Protein AF-A0A1V1P773-F1 (afdb_monomer_lite)

Foldseek 3Di:
DDDPDPVQPDPQDQLVLQLVLCLVQQQFSLVSLLRSQVRQQVVQQQVDPDQDPDPRGRGPDQDWDADPPPPDTDSDDDPVGPRVVSNVHRPDDDPPPQDDKDFQDWAWVVGAEDEQPAQKIKTKTAIPSLPPDKWKKKWKDAPPQGFDDDPDPGTDGDTDIGTWPDDDRITIDMGRGSNDAFKMKIWMWIDSDSVGRIDIDIYMHGYADPPFDAWDDWAWDPDDFAAEDEQWGKTFIDDTQGPVRFQKFKKKWKDWPDQPSPDPPIDIDTGHRHRIDTDRHDPPPRAQTKMKMKMWIAGRRGHIDIYPIGIYTYYYDPPPPPPPPDDD

Secondary structure (DSSP, 8-state):
-----------S-HHHHHHHHHHHTT--HHHHHHHHHHHHHHHHB---S---TTT-SSBS----B--SSSS--BSS--TTSTTTTGGG--S------PPPPEEEEEEEES-SEE-TT---EEEEEEEES--S--EEEEEEEPTT---EE-SSSSEE---EEEE-EEETTEEEEEE----SSEEEEEEEEEESSTTS--EEEEEEEEE--TTPPPPPP--EEESPTT-EE-SEEEEEEPPP--TT-PPEEEEEEEEES-SS--STT-EEEEEE-SSEEEEE--HHHHTT-EEEEEEEEEETTS-EEEPPPEEEEE--------------

pLDDT: mean 78.47, std 16.8, range [26.75, 98.38]

Sequence (328 aa):
MPYQSSSWLRDGDLFISALFDELAQEKNLYVSFRNAVIHTKFFTDSGLSKISSPFFDTAKQHPLLEDNGDKIAHNELYSNTDGQKARQVIFGFETDSSPKLNIERVGTAPEILLEENETQATIWATLSNSGDDPFVWAEIREPGTIIGTKDSDQPYIDLKRLVMQPSNGRFEAKYDQFNKPGKYTIHIYACRDMSSVILFKQAFVYKAISENQAPESFYIMYPEQNAEVQTTVFLNWKNSTDPDGHPIRYDIYLSKDSENFDHSDVIHIPGLKHSSYIAELPEIKWDQSKIYWKVRAIDDFGAYTETPVSFFKQTIKALESKHSSKEE

Organism: NCBI:txid890399

Radius of gyration: 21.41 Å; chains: 1; bounding box: 83×44×53 Å

Structure (mmCIF, N/CA/C/O backbone):
data_AF-A0A1V1P773-F1
#
_entry.id   AF-A0A1V1P773-F1
#
loop_
_atom_site.group_PDB
_atom_site.id
_atom_site.type_symbol
_atom_site.label_atom_id
_atom_site.label_alt_id
_atom_site.label_comp_id
_atom_site.label_asym_id
_atom_site.label_entity_id
_atom_site.label_seq_id
_atom_site.pdbx_PDB_ins_code
_atom_site.Cartn_x
_atom_site.Cartn_y
_atom_site.Cartn_z
_atom_site.occupancy
_atom_site.B_iso_or_equiv
_atom_site.auth_seq_id
_atom_site.auth_comp_id
_atom_site.auth_asym_id
_atom_site.auth_atom_id
_atom_site.pdbx_PDB_model_num
ATOM 1 N N . MET A 1 1 ? -27.893 1.393 -31.812 1.00 31.36 1 MET A N 1
ATOM 2 C CA . MET A 1 1 ? -27.652 -0.067 -31.810 1.00 31.36 1 MET A CA 1
ATOM 3 C C . MET A 1 1 ? -26.881 -0.380 -30.541 1.00 31.36 1 MET A C 1
ATOM 5 O O . MET A 1 1 ? -25.863 0.273 -30.343 1.00 31.36 1 MET A O 1
ATOM 9 N N . PRO A 1 2 ? -27.372 -1.243 -29.640 1.00 31.91 2 PRO A N 1
ATOM 10 C CA . PRO A 1 2 ? -26.666 -1.512 -28.397 1.00 31.91 2 PRO A CA 1
ATOM 11 C C . PRO A 1 2 ? -25.451 -2.391 -28.703 1.00 31.91 2 PRO A C 1
ATOM 13 O O . PRO A 1 2 ? -25.578 -3.441 -29.332 1.00 31.91 2 PRO A O 1
ATOM 16 N N . TYR A 1 3 ? -24.276 -1.906 -28.310 1.00 26.75 3 TYR A N 1
ATOM 17 C CA . TYR A 1 3 ? -23.005 -2.608 -28.427 1.00 26.75 3 TYR A CA 1
ATOM 18 C C . TYR A 1 3 ? -23.103 -3.891 -27.594 1.00 26.75 3 TYR A C 1
ATOM 20 O O . TYR A 1 3 ? -23.267 -3.840 -26.374 1.00 26.75 3 TYR A O 1
ATOM 28 N N . GLN A 1 4 ? -23.117 -5.036 -28.276 1.00 31.03 4 GLN A N 1
ATOM 29 C CA . GLN A 1 4 ? -23.090 -6.345 -27.640 1.00 31.03 4 GLN A CA 1
ATOM 30 C C . GLN A 1 4 ? -21.822 -6.458 -26.795 1.00 31.03 4 GLN A C 1
ATOM 32 O O . GLN A 1 4 ? -20.750 -6.017 -27.203 1.00 31.03 4 GLN A O 1
ATOM 37 N N . SER A 1 5 ? -21.977 -7.044 -25.610 1.00 36.69 5 SER A N 1
ATOM 38 C CA . SER A 1 5 ? -20.909 -7.371 -24.679 1.00 36.69 5 SER A CA 1
ATOM 39 C C . SER A 1 5 ? -19.845 -8.223 -25.371 1.00 36.69 5 SER A C 1
ATOM 41 O O . SER A 1 5 ? -19.952 -9.450 -25.416 1.00 36.69 5 SER A O 1
ATOM 43 N N . SER A 1 6 ? -18.798 -7.588 -25.893 1.00 29.05 6 SER A N 1
ATOM 44 C CA . SER A 1 6 ? -17.513 -8.255 -26.018 1.00 29.05 6 SER A CA 1
ATOM 45 C C . SER A 1 6 ? -17.135 -8.684 -24.608 1.00 29.05 6 SER A C 1
ATOM 47 O O . SER A 1 6 ? -17.027 -7.839 -23.717 1.00 29.05 6 SER A O 1
ATOM 49 N N . SER A 1 7 ? -17.007 -9.990 -24.376 1.00 36.06 7 SER A N 1
ATOM 50 C CA . SER A 1 7 ? -16.338 -10.506 -23.189 1.00 36.06 7 SER A CA 1
ATOM 51 C C . SER A 1 7 ? -14.935 -9.914 -23.205 1.00 36.06 7 SER A C 1
ATOM 53 O O . SER A 1 7 ? -14.085 -10.341 -23.985 1.00 36.06 7 SER A O 1
ATOM 55 N N . TRP A 1 8 ? -14.749 -8.843 -22.440 1.00 37.47 8 TRP A N 1
ATOM 56 C CA . TRP A 1 8 ? -13.481 -8.151 -22.314 1.00 37.47 8 TRP A CA 1
ATOM 57 C C . TRP A 1 8 ? -12.454 -9.201 -21.910 1.00 37.47 8 TRP A C 1
ATOM 59 O O . TRP A 1 8 ? -12.647 -9.884 -20.903 1.00 37.47 8 TRP A O 1
ATOM 69 N N . LEU A 1 9 ? -11.444 -9.393 -22.758 1.00 33.84 9 LEU A N 1
ATOM 70 C CA . LEU A 1 9 ? -10.355 -10.326 -22.522 1.00 33.84 9 LEU A CA 1
ATOM 71 C C . LEU A 1 9 ? -9.752 -9.953 -21.164 1.00 33.84 9 LEU A C 1
ATOM 73 O O . LEU A 1 9 ? -9.138 -8.898 -21.027 1.00 33.84 9 LEU A O 1
ATOM 77 N N . ARG A 1 10 ? -10.021 -10.760 -20.134 1.00 41.72 10 ARG A N 1
ATOM 78 C CA . ARG A 1 10 ? -9.258 -10.670 -18.894 1.00 41.72 10 ARG A CA 1
ATOM 79 C C . ARG A 1 10 ? -7.849 -11.058 -19.255 1.00 41.72 10 ARG A C 1
ATOM 81 O O . ARG A 1 10 ? -7.667 -12.118 -19.851 1.00 41.72 10 ARG A O 1
ATOM 88 N N . ASP A 1 11 ? -6.903 -10.199 -18.914 1.00 42.00 11 ASP A N 1
ATOM 89 C CA . ASP A 1 11 ? -5.508 -10.536 -19.087 1.00 42.00 11 ASP A CA 1
ATOM 90 C C . ASP A 1 11 ? -5.249 -11.801 -18.265 1.00 42.00 11 ASP A C 1
ATOM 92 O O . ASP A 1 11 ? -5.460 -11.840 -17.048 1.00 42.00 11 ASP A O 1
ATOM 96 N N . GLY A 1 12 ? -4.982 -12.888 -18.983 1.00 44.50 12 GLY A N 1
ATOM 97 C CA . GLY A 1 12 ? -4.980 -14.241 -18.449 1.00 44.50 12 GLY A CA 1
ATOM 98 C C . GLY A 1 12 ? -3.801 -14.498 -17.525 1.00 44.50 12 GLY A C 1
ATOM 99 O O . GLY A 1 12 ? -3.737 -15.567 -16.958 1.00 44.50 12 GLY A O 1
ATOM 100 N N . ASP A 1 13 ? -2.893 -13.546 -17.325 1.00 64.06 13 ASP A N 1
ATOM 101 C CA . ASP A 1 13 ? -1.756 -13.697 -16.428 1.00 64.06 13 ASP A CA 1
ATOM 102 C C . ASP A 1 13 ? -1.449 -12.358 -15.752 1.00 64.06 13 ASP A C 1
ATOM 104 O O . ASP A 1 13 ? -0.632 -11.579 -16.230 1.00 64.06 13 ASP A O 1
ATOM 108 N N . LEU A 1 14 ? -2.070 -12.099 -14.596 1.00 67.25 14 LEU A N 1
ATOM 109 C CA . LEU A 1 14 ? -1.818 -10.907 -13.767 1.00 67.25 14 LEU A CA 1
ATOM 110 C C . LEU A 1 14 ? -0.319 -10.627 -13.561 1.00 67.25 14 LEU A C 1
ATOM 112 O O . LEU A 1 14 ? 0.104 -9.473 -13.543 1.00 67.25 14 LEU A O 1
ATOM 116 N N . PHE A 1 15 ? 0.477 -11.684 -13.380 1.00 76.31 15 PHE A N 1
ATOM 117 C CA . PHE A 1 15 ? 1.925 -11.561 -13.270 1.00 76.31 15 PHE A CA 1
ATOM 118 C C . PHE A 1 15 ? 2.541 -10.954 -14.530 1.00 76.31 15 PHE A C 1
ATOM 120 O O . PHE A 1 15 ? 3.383 -10.072 -14.421 1.00 76.31 15 PHE A O 1
ATOM 127 N N . ILE A 1 16 ? 2.126 -11.421 -15.708 1.00 79.31 16 ILE A N 1
ATOM 128 C CA . ILE A 1 16 ? 2.639 -10.952 -16.992 1.00 79.31 16 ILE A CA 1
ATOM 129 C C . ILE A 1 16 ? 2.241 -9.493 -17.208 1.00 79.31 16 ILE A C 1
ATOM 131 O O . ILE A 1 16 ? 3.116 -8.697 -17.539 1.00 79.31 16 ILE A O 1
ATOM 135 N N . SER A 1 17 ? 0.992 -9.114 -16.924 1.00 68.62 17 SER A N 1
ATOM 136 C CA . SER A 1 17 ? 0.563 -7.709 -16.980 1.00 68.62 17 SER A CA 1
ATOM 137 C C . SER A 1 17 ? 1.426 -6.841 -16.063 1.00 68.62 17 SER A C 1
ATOM 139 O O . SER A 1 17 ? 2.094 -5.927 -16.532 1.00 68.62 17 SER A O 1
ATOM 141 N N . ALA A 1 18 ? 1.531 -7.205 -14.779 1.00 70.81 18 ALA A N 1
ATOM 142 C CA . ALA A 1 18 ? 2.320 -6.456 -13.802 1.00 70.81 18 ALA A CA 1
ATOM 143 C C . ALA A 1 18 ? 3.815 -6.396 -14.156 1.00 70.81 18 ALA A C 1
ATOM 145 O O . ALA A 1 18 ? 4.477 -5.391 -13.904 1.00 70.81 18 ALA A O 1
ATOM 146 N N . LEU A 1 19 ? 4.364 -7.467 -14.734 1.00 82.69 19 LEU A N 1
ATOM 147 C CA . LEU A 1 19 ? 5.751 -7.517 -15.180 1.00 82.69 19 LEU A CA 1
ATOM 148 C C . LEU A 1 19 ? 5.983 -6.545 -16.335 1.00 82.69 19 LEU A C 1
ATOM 150 O O . LEU A 1 19 ? 6.938 -5.771 -16.293 1.00 82.69 19 LEU A O 1
ATOM 154 N N . PHE A 1 20 ? 5.124 -6.575 -17.353 1.00 79.12 20 PHE A N 1
ATOM 155 C CA . PHE A 1 20 ? 5.249 -5.688 -18.503 1.00 79.12 20 PHE A CA 1
ATOM 156 C C . PHE A 1 20 ? 4.909 -4.232 -18.168 1.00 79.12 20 PHE A C 1
ATOM 158 O O . PHE A 1 20 ? 5.533 -3.347 -18.746 1.00 79.12 20 PHE A O 1
ATOM 165 N N . ASP A 1 21 ? 4.035 -3.969 -17.194 1.00 71.50 21 ASP A N 1
ATOM 166 C CA . ASP A 1 21 ? 3.786 -2.621 -16.662 1.00 71.50 21 ASP A CA 1
ATOM 167 C C . ASP A 1 21 ? 5.055 -2.007 -16.067 1.00 71.50 21 ASP A C 1
ATOM 169 O O . ASP A 1 21 ? 5.378 -0.839 -16.294 1.00 71.50 21 ASP A O 1
ATOM 173 N N . GLU A 1 22 ? 5.781 -2.790 -15.272 1.00 77.50 22 GLU A N 1
ATOM 174 C CA . GLU A 1 22 ? 7.014 -2.343 -14.638 1.00 77.50 22 GLU A CA 1
ATOM 175 C C . GLU A 1 22 ? 8.143 -2.188 -15.660 1.00 77.50 22 GLU A C 1
ATOM 177 O O . GLU A 1 22 ? 8.841 -1.172 -15.652 1.00 77.50 22 GLU A O 1
ATOM 182 N N . LEU A 1 23 ? 8.267 -3.139 -16.592 1.00 79.00 23 LEU A N 1
ATOM 183 C CA . LEU A 1 23 ? 9.227 -3.057 -17.694 1.00 79.00 23 LEU A CA 1
ATOM 184 C C . LEU A 1 23 ? 8.954 -1.843 -18.593 1.00 79.00 23 LEU A C 1
ATOM 186 O O . LEU A 1 23 ? 9.893 -1.163 -19.004 1.00 79.00 23 LEU A O 1
ATOM 190 N N . ALA A 1 24 ? 7.683 -1.519 -18.860 1.00 67.56 24 ALA A N 1
ATOM 191 C CA . ALA A 1 24 ? 7.304 -0.351 -19.651 1.00 67.56 24 ALA A CA 1
ATOM 192 C C . ALA A 1 24 ? 7.775 0.960 -19.004 1.00 67.56 24 ALA A C 1
ATOM 194 O O . ALA A 1 24 ? 8.098 1.906 -19.719 1.00 67.56 24 ALA A O 1
ATOM 195 N N . GLN A 1 25 ? 7.901 1.009 -17.674 1.00 68.19 25 GLN A N 1
ATOM 196 C CA . GLN A 1 25 ? 8.435 2.152 -16.922 1.00 68.19 25 GLN A CA 1
ATOM 197 C C . GLN A 1 25 ? 9.978 2.228 -16.922 1.00 68.19 25 GLN A C 1
ATOM 199 O O . GLN A 1 25 ? 10.547 2.920 -16.082 1.00 68.19 25 GLN A O 1
ATOM 204 N N . GLU A 1 26 ? 10.663 1.516 -17.827 1.00 70.00 26 GLU A N 1
ATOM 205 C CA . GLU A 1 26 ? 12.137 1.503 -17.975 1.00 70.00 26 GLU A CA 1
ATOM 206 C C . GLU A 1 26 ? 12.885 0.951 -16.762 1.00 70.00 26 GLU A C 1
ATOM 208 O O . GLU A 1 26 ? 14.106 1.078 -16.633 1.00 70.00 26 GLU A O 1
ATOM 213 N N . LYS A 1 27 ? 12.160 0.281 -15.869 1.00 76.31 27 LYS A N 1
ATOM 214 C CA . LYS A 1 27 ? 12.769 -0.491 -14.799 1.00 76.31 27 LYS A CA 1
ATOM 215 C C . LYS A 1 27 ? 13.426 -1.717 -15.424 1.00 76.31 27 LYS A C 1
ATOM 217 O O . LYS A 1 27 ? 12.890 -2.355 -16.329 1.00 76.31 27 LYS A O 1
ATOM 222 N N . ASN A 1 28 ? 14.597 -2.085 -14.915 1.00 83.25 28 ASN A N 1
ATOM 223 C CA . ASN A 1 28 ? 15.212 -3.350 -15.308 1.00 83.25 28 ASN A CA 1
ATOM 224 C C . ASN A 1 28 ? 14.342 -4.544 -14.865 1.00 83.25 28 ASN A C 1
ATOM 226 O O . ASN A 1 28 ? 13.474 -4.429 -13.990 1.00 83.25 28 ASN A O 1
ATOM 230 N N . LEU A 1 29 ? 14.587 -5.708 -15.463 1.00 88.88 29 LEU A N 1
ATOM 231 C CA . LEU A 1 29 ? 13.851 -6.941 -15.197 1.00 88.88 29 LEU A CA 1
ATOM 232 C C . LEU A 1 29 ? 13.913 -7.342 -13.720 1.00 88.88 29 LEU A C 1
ATOM 234 O O . LEU A 1 29 ? 12.943 -7.888 -13.211 1.00 88.88 29 LEU A O 1
ATOM 238 N N . TYR A 1 30 ? 15.003 -7.034 -13.010 1.00 85.62 30 TYR A N 1
ATOM 239 C CA . TYR A 1 30 ? 15.119 -7.323 -11.578 1.00 85.62 30 TYR A CA 1
ATOM 240 C C . TYR A 1 30 ? 14.067 -6.578 -10.745 1.00 85.62 30 TYR A C 1
ATOM 242 O O . TYR A 1 30 ? 13.351 -7.198 -9.958 1.00 85.62 30 TYR A O 1
ATOM 250 N N . VAL A 1 31 ? 13.958 -5.256 -10.912 1.00 78.25 31 VAL A N 1
ATOM 251 C CA . VAL A 1 31 ? 12.966 -4.444 -10.185 1.00 78.25 31 VAL A CA 1
ATOM 252 C C . VAL A 1 31 ? 11.557 -4.834 -10.630 1.00 78.25 31 VAL A C 1
ATOM 254 O O . VAL A 1 31 ? 10.684 -5.067 -9.794 1.00 78.25 31 VAL A O 1
ATOM 257 N N . SER A 1 32 ? 11.367 -4.992 -11.939 1.00 84.81 32 SER A N 1
ATOM 258 C CA . SER A 1 32 ? 10.070 -5.304 -12.536 1.00 84.81 32 SER A CA 1
ATOM 259 C C . SER A 1 32 ? 9.517 -6.647 -12.079 1.00 84.81 32 SER A C 1
ATOM 261 O O . SER A 1 32 ? 8.370 -6.738 -11.651 1.00 84.81 32 SER A O 1
ATOM 263 N N . PHE A 1 33 ? 10.353 -7.686 -12.084 1.00 88.88 33 PHE A N 1
ATOM 264 C CA . PHE A 1 33 ? 9.983 -9.012 -11.611 1.00 88.88 33 PHE A CA 1
ATOM 265 C C . PHE A 1 33 ? 9.597 -8.999 -10.133 1.00 88.88 33 PHE A C 1
ATOM 267 O O . PHE A 1 33 ? 8.563 -9.554 -9.768 1.00 88.88 33 PHE A O 1
ATOM 274 N N . ARG A 1 34 ? 10.383 -8.332 -9.276 1.00 84.19 34 ARG A N 1
ATOM 275 C CA . ARG A 1 34 ? 10.079 -8.249 -7.839 1.00 84.19 34 ARG A CA 1
ATOM 276 C C . ARG A 1 34 ? 8.736 -7.572 -7.586 1.00 84.19 34 ARG A C 1
ATOM 278 O O . ARG A 1 34 ? 7.928 -8.103 -6.828 1.00 84.19 34 ARG A O 1
ATOM 285 N N . ASN A 1 35 ? 8.478 -6.447 -8.245 1.00 74.81 35 ASN A N 1
ATOM 286 C CA . ASN A 1 35 ? 7.217 -5.723 -8.095 1.00 74.81 35 ASN A CA 1
ATOM 287 C C . ASN A 1 35 ? 6.034 -6.540 -8.639 1.00 74.81 35 ASN A C 1
ATOM 289 O O . ASN A 1 35 ? 5.011 -6.665 -7.967 1.00 74.81 35 ASN A O 1
ATOM 293 N N . ALA A 1 36 ? 6.203 -7.209 -9.782 1.00 79.38 36 ALA A N 1
ATOM 294 C CA . ALA A 1 36 ? 5.193 -8.101 -10.343 1.00 79.38 36 ALA A CA 1
ATOM 295 C C . ALA A 1 36 ? 4.895 -9.317 -9.449 1.00 79.38 36 ALA A C 1
ATOM 297 O O . ALA A 1 36 ? 3.730 -9.685 -9.278 1.00 79.38 36 ALA A O 1
ATOM 298 N N . VAL A 1 37 ? 5.913 -9.920 -8.821 1.00 79.75 37 VAL A N 1
ATOM 299 C CA . VAL A 1 37 ? 5.739 -10.988 -7.820 1.00 79.75 37 VAL A CA 1
ATOM 300 C C . VAL A 1 37 ? 4.948 -10.476 -6.624 1.00 79.75 37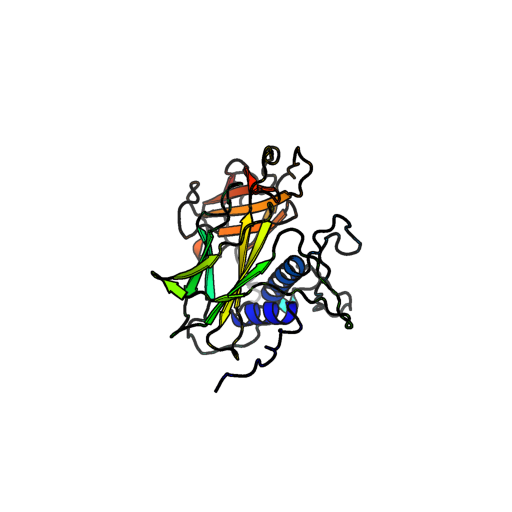 VAL A C 1
ATOM 302 O O . VAL A 1 37 ? 4.005 -11.140 -6.198 1.00 79.75 37 VAL A O 1
ATOM 305 N N . ILE A 1 38 ? 5.290 -9.298 -6.098 1.00 71.38 38 ILE A N 1
ATOM 306 C CA . ILE A 1 38 ? 4.575 -8.679 -4.974 1.00 71.38 38 ILE A CA 1
ATOM 307 C C . ILE A 1 38 ? 3.096 -8.498 -5.331 1.00 71.38 38 ILE A C 1
ATOM 309 O O . ILE A 1 38 ? 2.219 -8.951 -4.591 1.00 71.38 38 ILE A O 1
ATOM 313 N N . HIS A 1 39 ? 2.807 -7.914 -6.494 1.00 66.81 39 HIS A N 1
ATOM 314 C CA . HIS A 1 39 ? 1.436 -7.719 -6.956 1.00 66.81 39 HIS A CA 1
ATOM 315 C C . HIS A 1 39 ? 0.683 -9.046 -7.129 1.00 66.81 39 HIS A C 1
ATOM 317 O O . HIS A 1 39 ? -0.456 -9.187 -6.675 1.00 66.81 39 HIS A O 1
ATOM 323 N N . THR A 1 40 ? 1.341 -10.048 -7.714 1.00 72.38 40 THR A N 1
ATOM 324 C CA . THR A 1 40 ? 0.772 -11.385 -7.925 1.00 72.38 40 THR A CA 1
ATOM 325 C C . THR A 1 40 ? 0.430 -12.064 -6.605 1.00 72.38 40 THR A C 1
ATOM 327 O O . THR A 1 40 ? -0.669 -12.604 -6.439 1.00 72.38 40 THR A O 1
ATOM 330 N N . LYS A 1 41 ? 1.335 -11.985 -5.624 1.00 71.44 41 LYS A N 1
ATOM 331 C CA . LYS A 1 41 ? 1.114 -12.533 -4.286 1.00 71.44 41 LYS A CA 1
ATOM 332 C C . LYS A 1 41 ? -0.062 -11.859 -3.586 1.00 71.44 41 LYS A C 1
ATOM 334 O O . LYS A 1 41 ? -0.889 -12.543 -2.993 1.00 71.44 41 LYS A O 1
ATOM 339 N N . PHE A 1 42 ? -0.179 -10.534 -3.677 1.00 63.44 42 PHE A N 1
ATOM 340 C CA . PHE A 1 42 ? -1.288 -9.802 -3.057 1.00 63.44 42 PHE A CA 1
ATOM 341 C C . PHE A 1 42 ? -2.651 -10.101 -3.685 1.00 63.44 42 PHE A C 1
ATOM 343 O O . PHE A 1 42 ? -3.667 -10.166 -2.981 1.00 63.44 42 PHE A O 1
ATOM 350 N N . PHE A 1 43 ? -2.696 -10.277 -5.003 1.00 64.38 43 PHE A N 1
ATOM 351 C CA . PHE A 1 43 ? -3.942 -10.572 -5.699 1.00 64.38 43 PHE A CA 1
ATOM 352 C C . PHE A 1 43 ? -4.405 -12.008 -5.464 1.00 64.38 43 PHE A C 1
ATOM 354 O O . PHE A 1 43 ? -5.585 -12.246 -5.212 1.00 64.38 43 PHE A O 1
ATOM 361 N N . THR A 1 44 ? -3.469 -12.957 -5.504 1.00 63.81 44 THR A N 1
ATOM 362 C CA . THR A 1 44 ? -3.757 -14.386 -5.325 1.00 63.81 44 THR A CA 1
ATOM 363 C C . THR A 1 44 ? -3.752 -14.834 -3.870 1.00 63.81 44 THR A C 1
ATOM 365 O O . THR A 1 44 ? -3.946 -16.016 -3.589 1.00 63.81 44 THR A O 1
ATOM 368 N N . ASP A 1 45 ? -3.557 -13.899 -2.943 1.00 66.19 45 ASP A N 1
ATOM 369 C CA . ASP A 1 45 ? -3.744 -14.087 -1.513 1.00 66.19 45 ASP A CA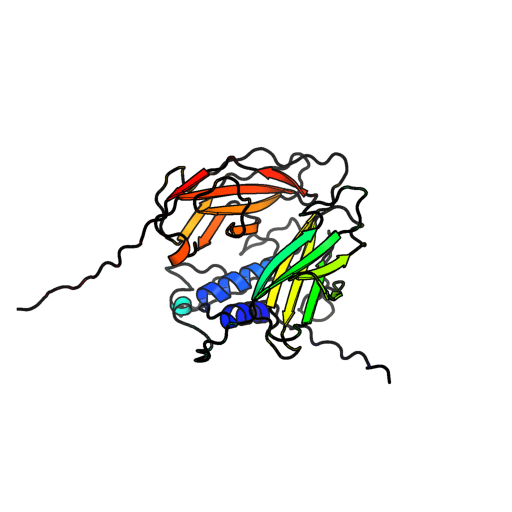 1
ATOM 370 C C . ASP A 1 45 ? -5.134 -14.665 -1.225 1.00 66.19 45 ASP A C 1
ATOM 372 O O . ASP A 1 45 ? -6.159 -14.007 -1.406 1.00 66.19 45 ASP A O 1
ATOM 376 N N . SER A 1 46 ? -5.157 -15.913 -0.767 1.00 59.88 46 SER A N 1
ATOM 377 C CA . SER A 1 46 ? -6.383 -16.630 -0.425 1.00 59.88 46 SER A CA 1
ATOM 378 C C . SER A 1 46 ? -7.053 -16.125 0.854 1.00 59.88 46 SER A C 1
ATOM 380 O O . SER A 1 46 ? -8.193 -16.505 1.111 1.00 59.88 46 SER A O 1
ATOM 382 N N . GLY A 1 47 ? -6.362 -15.320 1.672 1.00 53.75 47 GLY A N 1
ATOM 383 C CA . GLY A 1 47 ? -6.858 -14.854 2.971 1.00 53.75 47 GLY A CA 1
ATOM 384 C C . GLY A 1 47 ? -7.047 -15.959 4.021 1.00 53.75 47 GLY A C 1
ATOM 385 O O . GLY A 1 47 ? -7.550 -15.686 5.104 1.00 53.75 47 GLY A O 1
ATOM 386 N N . LEU A 1 48 ? -6.660 -17.205 3.726 1.00 53.28 48 LEU A N 1
ATOM 387 C CA . LEU A 1 48 ? -6.802 -18.348 4.630 1.00 53.28 48 LEU A CA 1
ATOM 388 C C . LEU A 1 48 ? -5.585 -18.462 5.554 1.00 53.28 48 LEU A C 1
ATOM 390 O O . LEU A 1 48 ? -4.457 -18.333 5.099 1.00 53.28 48 LEU A O 1
ATOM 394 N N . SER A 1 49 ? -5.778 -18.822 6.826 1.00 51.03 49 SER A N 1
ATOM 395 C CA . SER A 1 49 ? -4.698 -18.981 7.824 1.00 51.03 49 SER A CA 1
ATOM 396 C C . SER A 1 49 ? -3.719 -20.132 7.535 1.00 51.03 49 SER A C 1
ATOM 398 O O . SER A 1 49 ? -2.766 -20.347 8.283 1.00 51.03 49 SER A O 1
ATOM 400 N N . LYS A 1 50 ? -3.962 -20.925 6.483 1.00 55.75 50 LYS A N 1
ATOM 401 C CA . LYS A 1 50 ? -3.146 -22.091 6.150 1.00 55.75 50 LYS A CA 1
ATOM 402 C C . LYS A 1 50 ? -1.982 -21.671 5.263 1.00 55.75 50 LYS A C 1
ATOM 404 O O . LYS A 1 50 ? -2.123 -21.526 4.054 1.00 55.75 50 LYS A O 1
ATOM 409 N N . ILE A 1 51 ? -0.834 -21.521 5.900 1.00 57.62 51 ILE A N 1
ATOM 410 C CA . ILE A 1 51 ? 0.449 -21.281 5.257 1.00 57.62 51 ILE A CA 1
ATOM 411 C C . ILE A 1 51 ? 1.042 -22.632 4.828 1.00 57.62 51 ILE A C 1
ATOM 413 O O . ILE A 1 51 ? 1.130 -23.553 5.644 1.00 57.62 51 ILE A O 1
ATOM 417 N N . SER A 1 52 ? 1.448 -22.772 3.565 1.00 55.41 52 SER A N 1
ATOM 418 C CA . SER A 1 52 ? 2.084 -23.995 3.053 1.00 55.41 52 SER A CA 1
ATOM 419 C C . SER A 1 52 ? 3.493 -23.751 2.515 1.00 55.41 52 SER A C 1
ATOM 421 O O . SER A 1 52 ? 3.806 -22.693 1.974 1.00 55.41 52 SER A O 1
ATOM 423 N N . SER A 1 53 ? 4.343 -24.772 2.649 1.00 54.59 53 SER A N 1
ATOM 424 C CA . SER A 1 53 ? 5.637 -24.858 1.962 1.00 54.59 53 SER A CA 1
ATOM 425 C C . SER A 1 53 ? 5.449 -24.738 0.437 1.00 54.59 53 SER A C 1
ATOM 427 O O . SER A 1 53 ? 4.425 -25.213 -0.064 1.00 54.59 53 SER A O 1
ATOM 429 N N . PRO A 1 54 ? 6.404 -24.146 -0.311 1.00 64.56 54 PRO A N 1
ATOM 430 C CA . PRO A 1 54 ? 7.715 -23.652 0.139 1.00 64.56 54 PRO A CA 1
ATOM 431 C C . PRO A 1 54 ? 7.781 -22.154 0.480 1.00 64.56 54 PRO A C 1
ATOM 433 O O . PRO A 1 54 ? 8.773 -21.724 1.056 1.00 64.56 54 PRO A O 1
ATOM 436 N N . PHE A 1 55 ? 6.750 -21.368 0.168 1.00 67.81 55 PHE A N 1
ATOM 437 C CA . PHE A 1 55 ? 6.813 -19.899 0.241 1.00 67.81 55 PHE A CA 1
ATOM 438 C C . PHE A 1 55 ? 6.306 -19.300 1.553 1.00 67.81 55 PHE A C 1
ATOM 440 O O . PHE A 1 55 ? 6.488 -18.112 1.798 1.00 67.81 55 PHE A O 1
ATOM 447 N N . PHE A 1 56 ? 5.678 -20.121 2.394 1.00 66.44 56 PHE A N 1
ATOM 448 C CA . PHE A 1 56 ? 5.194 -19.748 3.720 1.00 66.44 56 PHE A CA 1
ATOM 449 C C . PHE A 1 56 ? 4.335 -18.469 3.759 1.00 66.44 56 PHE A C 1
ATOM 451 O O . PHE A 1 56 ? 4.316 -17.737 4.749 1.00 66.44 56 PHE A O 1
ATOM 458 N N . ASP A 1 57 ? 3.545 -18.256 2.712 1.00 68.94 57 ASP A N 1
ATOM 459 C CA . ASP A 1 57 ? 2.512 -17.232 2.653 1.00 68.94 57 ASP A CA 1
ATOM 460 C C . ASP A 1 57 ? 1.168 -17.852 2.213 1.00 68.94 57 ASP A C 1
ATOM 462 O O . ASP A 1 57 ? 1.028 -19.072 2.088 1.00 68.94 57 ASP A O 1
ATOM 466 N N . THR A 1 58 ? 0.146 -17.010 2.070 1.00 65.19 58 THR A N 1
ATOM 467 C CA . THR A 1 58 ? -1.228 -17.405 1.716 1.00 65.19 58 THR A CA 1
ATOM 468 C C . THR A 1 58 ? -1.562 -17.112 0.251 1.00 65.19 58 THR A C 1
ATOM 470 O O . THR A 1 58 ? -2.719 -17.276 -0.154 1.00 65.19 58 THR A O 1
ATOM 473 N N . ALA A 1 59 ? -0.581 -16.650 -0.536 1.00 68.50 59 ALA A N 1
ATOM 474 C CA . ALA A 1 59 ? -0.734 -16.433 -1.967 1.00 68.50 59 ALA A CA 1
ATOM 475 C C . ALA A 1 59 ? -0.847 -17.774 -2.693 1.00 68.50 59 ALA A C 1
ATOM 477 O O . ALA A 1 59 ? -0.211 -18.755 -2.320 1.00 68.50 59 ALA A O 1
ATOM 478 N N . LYS A 1 60 ? -1.676 -17.832 -3.736 1.00 71.50 60 LYS A N 1
ATOM 479 C CA . LYS A 1 60 ? -1.807 -19.035 -4.571 1.00 71.50 60 LYS A CA 1
ATOM 480 C C . LYS A 1 60 ? -0.813 -19.068 -5.732 1.00 71.50 60 LYS A C 1
ATOM 482 O O . LYS A 1 60 ? -0.665 -20.120 -6.345 1.00 71.50 60 LYS A O 1
ATOM 487 N N . GLN A 1 61 ? -0.174 -17.944 -6.057 1.00 71.62 61 GLN A N 1
ATOM 488 C CA . GLN A 1 61 ? 0.792 -17.854 -7.148 1.00 71.62 61 GLN A CA 1
ATOM 489 C C . GLN A 1 61 ? 2.106 -17.212 -6.701 1.00 71.62 61 GLN A C 1
ATOM 491 O O . GLN A 1 61 ? 2.126 -16.153 -6.069 1.00 71.62 61 GLN A O 1
ATOM 496 N N . HIS A 1 62 ? 3.201 -17.846 -7.120 1.00 76.94 62 HIS A N 1
ATOM 497 C CA . HIS A 1 62 ? 4.579 -17.451 -6.845 1.00 76.94 62 HIS A CA 1
ATOM 498 C C . HIS A 1 62 ? 5.365 -17.508 -8.150 1.00 76.94 62 HIS A C 1
ATOM 500 O O . HIS A 1 62 ? 5.904 -18.561 -8.487 1.00 76.94 62 HIS A O 1
ATOM 506 N N . PRO A 1 63 ? 5.397 -16.413 -8.923 1.00 87.25 63 PRO A N 1
ATOM 507 C CA . PRO A 1 63 ? 6.246 -16.355 -10.101 1.00 87.25 63 PRO A CA 1
ATOM 508 C C . PRO A 1 63 ? 7.706 -16.586 -9.701 1.00 87.25 63 PRO A C 1
ATOM 510 O O . PRO A 1 63 ? 8.150 -16.113 -8.652 1.00 87.25 63 PRO A O 1
ATOM 513 N N . LEU A 1 64 ? 8.433 -17.332 -10.529 1.00 89.31 64 LEU A N 1
ATOM 514 C CA . LEU A 1 64 ? 9.833 -17.689 -10.313 1.00 89.31 64 LEU A CA 1
ATOM 515 C C . LEU A 1 64 ? 10.672 -17.162 -11.474 1.00 89.31 64 LEU A C 1
ATOM 517 O O . LEU A 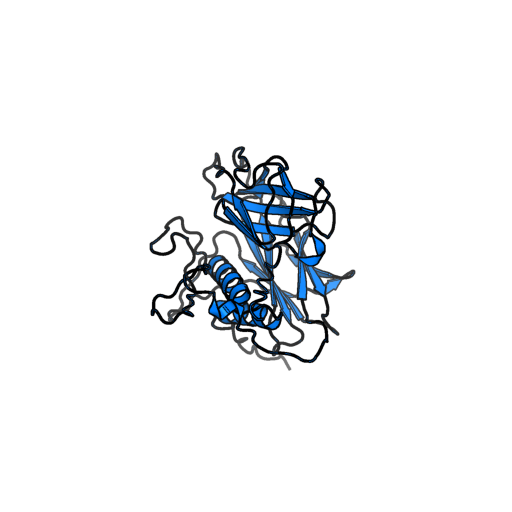1 64 ? 10.234 -17.209 -12.623 1.00 89.31 64 LEU A O 1
ATOM 521 N N . LEU A 1 65 ? 11.871 -16.679 -11.168 1.00 90.19 65 LEU A N 1
ATOM 522 C CA . LEU A 1 65 ? 12.869 -16.296 -12.157 1.00 90.19 65 LEU A CA 1
ATOM 523 C C . LEU A 1 65 ? 14.075 -17.204 -12.001 1.00 90.19 65 LEU A C 1
ATOM 525 O O . LEU A 1 65 ? 14.494 -17.466 -10.882 1.00 90.19 65 LEU A O 1
ATOM 529 N N . GLU A 1 66 ? 14.622 -17.636 -13.128 1.00 90.69 66 GLU A N 1
ATOM 530 C CA . GLU A 1 66 ? 15.913 -18.303 -13.219 1.00 90.69 66 GLU A CA 1
ATOM 531 C C . GLU A 1 66 ? 16.736 -17.495 -14.222 1.00 90.69 66 GLU A C 1
ATOM 533 O O . GLU A 1 66 ? 16.340 -17.368 -15.384 1.00 90.69 66 GLU A O 1
ATOM 538 N N . ASP A 1 67 ? 17.797 -16.835 -13.759 1.00 87.88 67 ASP A N 1
ATOM 539 C CA . ASP A 1 67 ? 18.644 -16.004 -14.621 1.00 87.88 67 ASP A CA 1
ATOM 540 C C . ASP A 1 67 ? 20.117 -16.417 -14.598 1.00 87.88 67 ASP A C 1
ATOM 542 O O . ASP A 1 67 ? 20.898 -15.981 -15.453 1.00 87.88 67 ASP A O 1
ATOM 546 N N . ASN A 1 68 ? 20.526 -17.286 -13.674 1.00 84.81 68 ASN A N 1
ATOM 547 C CA . ASN A 1 68 ? 21.924 -17.652 -13.499 1.00 84.81 68 ASN A CA 1
ATOM 548 C C . ASN A 1 68 ? 22.331 -18.924 -14.287 1.00 84.81 68 ASN A C 1
ATOM 550 O O . ASN A 1 68 ? 23.500 -19.009 -14.678 1.00 84.81 68 ASN A O 1
ATOM 554 N N . GLY A 1 69 ? 21.391 -19.796 -14.671 1.00 84.88 69 GLY A N 1
ATOM 555 C CA . GLY A 1 69 ? 21.600 -21.028 -15.441 1.00 84.88 69 GLY A CA 1
ATOM 556 C C . GLY A 1 69 ? 21.816 -22.297 -14.597 1.00 84.88 69 GLY A C 1
ATOM 557 O O . GLY A 1 69 ? 22.235 -23.319 -15.151 1.00 84.88 69 GLY A O 1
ATOM 558 N N . ASP A 1 70 ? 21.581 -22.251 -13.282 1.00 87.75 70 ASP A N 1
ATOM 559 C CA . ASP A 1 70 ? 21.693 -23.382 -12.355 1.00 87.75 70 ASP A CA 1
ATOM 560 C C . ASP A 1 70 ? 20.440 -24.285 -12.294 1.00 87.75 70 ASP A C 1
ATOM 562 O O . ASP A 1 70 ? 20.502 -25.379 -11.722 1.00 87.75 70 ASP A O 1
ATOM 566 N N . LYS A 1 71 ? 19.350 -23.888 -12.970 1.00 87.38 71 LYS A N 1
ATOM 567 C CA . LYS A 1 71 ? 18.036 -24.562 -13.020 1.00 87.38 71 LYS A CA 1
ATOM 568 C C . LYS A 1 71 ? 17.248 -24.525 -11.703 1.00 87.38 71 LYS A C 1
ATOM 570 O O . LYS A 1 71 ? 16.313 -25.315 -11.539 1.00 87.38 71 LYS A O 1
ATOM 575 N N . ILE A 1 72 ? 17.594 -23.635 -10.781 1.00 83.75 72 ILE A N 1
ATOM 576 C CA . ILE A 1 72 ? 16.910 -23.415 -9.507 1.00 83.75 72 ILE A CA 1
ATOM 577 C C . ILE A 1 72 ? 16.323 -22.005 -9.530 1.00 83.75 72 ILE A C 1
ATOM 579 O O . ILE A 1 72 ? 17.010 -21.038 -9.250 1.00 83.75 72 ILE A O 1
ATOM 583 N N . ALA A 1 73 ? 15.029 -21.899 -9.829 1.00 84.88 73 ALA A N 1
ATOM 584 C CA . ALA A 1 73 ? 14.346 -20.613 -9.923 1.00 84.88 73 ALA A CA 1
ATOM 585 C C . ALA A 1 73 ? 13.879 -20.096 -8.547 1.00 84.88 73 ALA A C 1
ATOM 587 O O . ALA A 1 73 ? 13.353 -20.869 -7.739 1.00 84.88 73 ALA A O 1
ATOM 588 N N . HIS A 1 74 ? 13.978 -18.786 -8.310 1.00 83.38 74 HIS A N 1
ATOM 589 C CA . HIS A 1 74 ? 13.578 -18.145 -7.051 1.00 83.38 74 HIS A CA 1
ATOM 590 C C . HIS A 1 74 ? 12.440 -17.126 -7.239 1.00 83.38 74 HIS A C 1
ATOM 592 O O . HIS A 1 74 ? 12.360 -16.425 -8.248 1.00 83.38 74 HIS A O 1
ATOM 598 N N . ASN A 1 75 ? 11.546 -17.016 -6.244 1.00 82.69 75 ASN A N 1
ATOM 599 C CA . ASN A 1 75 ? 10.507 -15.972 -6.207 1.00 82.69 75 ASN A CA 1
ATOM 600 C C . ASN A 1 75 ? 11.017 -14.666 -5.573 1.00 82.69 75 ASN A C 1
ATOM 602 O O . ASN A 1 75 ? 10.401 -13.614 -5.723 1.00 82.69 75 ASN A O 1
ATOM 606 N N . GLU A 1 76 ? 12.098 -14.752 -4.802 1.00 81.69 76 GLU A N 1
ATOM 607 C CA . GLU A 1 76 ? 12.806 -13.629 -4.201 1.00 81.69 76 GLU A CA 1
ATOM 608 C C . GLU A 1 76 ? 14.211 -13.589 -4.780 1.00 81.69 76 GLU A C 1
ATOM 610 O O . GLU A 1 76 ? 14.942 -14.575 -4.737 1.00 81.69 76 GLU A O 1
ATOM 615 N N . LEU A 1 77 ? 14.565 -12.444 -5.355 1.00 79.31 77 LEU A N 1
ATOM 616 C CA . LEU A 1 77 ? 15.846 -12.265 -6.018 1.00 79.31 77 LEU A CA 1
ATOM 617 C C . LEU A 1 77 ? 16.886 -11.765 -5.014 1.00 79.31 77 LEU A C 1
ATOM 619 O O . LEU A 1 77 ? 16.633 -10.800 -4.287 1.00 79.31 77 LEU A O 1
ATOM 623 N N . TYR A 1 78 ? 18.070 -12.374 -5.019 1.00 71.56 78 TYR A N 1
ATOM 624 C CA . TYR A 1 78 ? 19.193 -11.995 -4.160 1.00 71.56 78 TYR A CA 1
ATOM 625 C C . TYR A 1 78 ? 20.458 -11.765 -4.988 1.00 71.56 78 TYR A C 1
ATOM 627 O O . TYR A 1 78 ? 20.594 -12.209 -6.125 1.00 71.56 78 TYR A O 1
ATOM 635 N N . SER A 1 79 ? 21.435 -11.068 -4.409 1.00 60.69 79 SER A N 1
ATOM 636 C CA . SER A 1 79 ? 22.668 -10.707 -5.114 1.00 60.69 79 SER A CA 1
ATOM 637 C C . SER A 1 79 ? 23.576 -11.893 -5.472 1.00 60.69 79 SER A C 1
ATOM 639 O O . SER A 1 79 ? 24.466 -11.715 -6.296 1.00 60.69 79 SER A O 1
ATOM 641 N N . ASN A 1 80 ? 23.383 -13.082 -4.899 1.00 67.25 80 ASN A N 1
ATOM 642 C CA . ASN A 1 80 ? 24.237 -14.254 -5.150 1.00 67.25 80 ASN A CA 1
ATOM 643 C C . ASN A 1 80 ? 23.464 -15.462 -5.715 1.00 67.25 80 ASN A C 1
ATOM 645 O O . ASN A 1 80 ? 23.997 -16.568 -5.737 1.00 67.25 80 ASN A O 1
ATOM 649 N N . THR A 1 81 ? 22.215 -15.260 -6.134 1.00 77.25 81 THR A N 1
ATOM 650 C CA . THR A 1 81 ? 21.319 -16.285 -6.700 1.00 77.25 81 THR A CA 1
ATOM 651 C C . THR A 1 81 ? 20.741 -15.744 -8.011 1.00 77.25 81 THR A C 1
ATOM 653 O O . THR A 1 81 ? 21.472 -15.098 -8.767 1.00 77.25 81 THR A O 1
ATOM 656 N N . ASP A 1 82 ? 19.446 -15.944 -8.265 1.00 80.62 82 ASP A N 1
ATOM 657 C CA . ASP A 1 82 ? 18.735 -15.256 -9.335 1.00 80.62 82 ASP A CA 1
ATOM 658 C C . ASP A 1 82 ? 18.586 -13.756 -9.084 1.00 80.62 82 ASP A C 1
ATOM 660 O O . ASP A 1 82 ? 18.253 -13.309 -7.981 1.00 80.62 82 ASP A O 1
ATOM 664 N N . GLY A 1 83 ? 18.795 -12.983 -10.147 1.00 82.31 83 GLY A N 1
ATOM 665 C CA . GLY A 1 83 ? 18.517 -11.554 -10.227 1.00 82.31 83 GLY A CA 1
ATOM 666 C C . GLY A 1 83 ? 19.693 -10.706 -10.709 1.00 82.31 83 GLY A C 1
ATOM 667 O O . GLY A 1 83 ? 19.496 -9.556 -11.107 1.00 82.31 83 GLY A O 1
ATOM 668 N N . GLN A 1 84 ? 20.918 -11.235 -10.690 1.00 81.44 84 GLN A N 1
ATOM 669 C CA . GLN A 1 84 ? 22.100 -10.476 -11.106 1.00 81.44 84 GLN A CA 1
ATOM 670 C C . GLN A 1 84 ? 22.096 -10.148 -12.599 1.00 81.44 84 GLN A C 1
ATOM 672 O O . GLN A 1 84 ? 22.423 -9.020 -12.975 1.00 81.44 84 GLN A O 1
ATOM 677 N N . LYS A 1 85 ? 21.690 -11.091 -13.457 1.00 84.62 85 LYS A N 1
ATOM 678 C CA . LYS A 1 85 ? 21.593 -10.828 -14.899 1.00 84.62 85 LYS A CA 1
ATOM 679 C C . LYS A 1 85 ? 20.356 -9.990 -15.209 1.00 84.62 85 LYS A C 1
ATOM 681 O O . LYS A 1 85 ? 20.429 -9.085 -16.033 1.00 84.62 85 LYS A O 1
ATOM 686 N N . ALA A 1 86 ? 19.257 -10.200 -14.489 1.00 86.44 86 ALA A N 1
ATOM 687 C CA . ALA A 1 86 ? 18.019 -9.441 -14.631 1.00 86.44 86 ALA A CA 1
ATOM 688 C C . ALA A 1 86 ? 18.202 -7.932 -14.389 1.00 86.44 86 ALA A C 1
ATOM 690 O O . ALA A 1 86 ? 17.508 -7.122 -14.999 1.00 86.44 86 ALA A O 1
ATOM 691 N N . ARG A 1 87 ? 19.177 -7.518 -13.567 1.00 82.06 87 ARG A N 1
ATOM 692 C CA . ARG A 1 87 ? 19.533 -6.095 -13.392 1.00 82.06 87 ARG A CA 1
ATOM 693 C C . ARG A 1 87 ? 20.037 -5.428 -14.673 1.00 82.06 87 ARG A C 1
ATOM 695 O O . ARG A 1 87 ? 19.949 -4.210 -14.788 1.00 82.06 87 ARG A O 1
ATOM 702 N N . GLN A 1 88 ? 20.572 -6.212 -15.607 1.00 80.38 88 GLN A N 1
ATOM 703 C CA . GLN A 1 88 ? 21.127 -5.742 -16.880 1.00 80.38 88 GLN A CA 1
ATOM 704 C C . GLN A 1 88 ? 20.118 -5.833 -18.032 1.00 80.38 88 GLN A C 1
ATOM 706 O O . GLN A 1 88 ? 20.375 -5.312 -19.114 1.00 80.38 88 GLN A O 1
ATOM 711 N N . VAL A 1 89 ? 18.981 -6.500 -17.818 1.00 79.75 89 VAL A N 1
ATOM 712 C CA . VAL A 1 89 ? 17.942 -6.658 -18.833 1.00 79.75 89 VAL A CA 1
ATOM 713 C C . VAL A 1 89 ? 16.946 -5.516 -18.694 1.00 79.75 89 VAL A C 1
ATOM 715 O O . VAL A 1 89 ? 16.266 -5.398 -17.680 1.00 79.75 89 VAL A O 1
ATOM 718 N N . ILE A 1 90 ? 16.848 -4.688 -19.727 1.00 76.75 90 ILE A N 1
ATOM 719 C CA . ILE A 1 90 ? 15.847 -3.628 -19.854 1.00 76.75 90 ILE A CA 1
ATOM 720 C C . ILE A 1 90 ? 15.082 -3.918 -21.144 1.00 76.75 90 ILE A C 1
ATOM 722 O O . ILE A 1 90 ? 15.694 -4.112 -22.196 1.00 76.75 90 ILE A O 1
ATOM 726 N N . PHE A 1 91 ? 13.756 -4.008 -21.060 1.00 66.69 91 PHE A N 1
ATOM 727 C CA . PHE A 1 91 ? 12.909 -4.243 -22.226 1.00 66.69 91 PHE A CA 1
ATOM 728 C C . PHE A 1 91 ? 12.435 -2.915 -22.799 1.00 66.69 91 PHE A C 1
ATOM 730 O O . PHE A 1 91 ? 11.797 -2.136 -22.103 1.00 66.69 91 PHE A O 1
ATOM 737 N N . GLY A 1 92 ? 12.719 -2.704 -24.085 1.00 57.59 92 GLY A N 1
ATOM 738 C CA . GLY A 1 92 ? 12.398 -1.459 -24.771 1.00 57.59 92 GLY A CA 1
ATOM 739 C C . GLY A 1 92 ? 13.358 -0.343 -24.368 1.00 57.59 92 GLY A C 1
ATOM 740 O O . GLY A 1 92 ? 13.342 0.150 -23.248 1.00 57.59 92 GLY A O 1
ATOM 741 N N . PHE A 1 93 ? 14.200 0.074 -25.308 1.00 48.59 93 PHE A N 1
ATOM 742 C CA . PHE A 1 93 ? 14.811 1.394 -25.252 1.00 48.59 93 PHE A CA 1
ATOM 743 C C . PHE A 1 93 ? 13.950 2.274 -26.150 1.00 48.59 93 PHE A C 1
ATOM 745 O O . PHE A 1 93 ? 14.142 2.299 -27.366 1.00 48.59 93 PHE A O 1
ATOM 752 N N . GLU A 1 94 ? 12.931 2.917 -25.585 1.00 45.88 94 GLU A N 1
ATOM 753 C CA . GLU A 1 94 ? 12.306 4.019 -26.304 1.00 45.88 94 GLU A CA 1
ATOM 754 C C . GLU A 1 94 ? 13.333 5.153 -26.328 1.00 45.88 94 GLU A C 1
ATOM 756 O O . GLU A 1 94 ? 13.706 5.708 -25.303 1.00 45.88 94 GLU A O 1
ATOM 761 N N . THR A 1 95 ? 13.823 5.495 -27.521 1.00 49.31 95 THR A N 1
ATOM 762 C CA . THR A 1 95 ? 14.548 6.758 -27.746 1.00 49.31 95 THR A CA 1
ATOM 763 C C . THR A 1 95 ? 13.626 7.968 -27.593 1.00 49.31 95 THR A C 1
ATOM 765 O O . THR A 1 95 ? 14.069 9.108 -27.729 1.00 49.31 95 THR A O 1
ATOM 768 N N . ASP A 1 96 ? 12.332 7.717 -27.398 1.00 52.66 96 ASP A N 1
ATOM 769 C CA . ASP A 1 96 ? 11.320 8.725 -27.198 1.00 52.66 96 ASP A CA 1
ATOM 770 C C . ASP A 1 96 ? 11.347 9.146 -25.727 1.00 52.66 96 ASP A C 1
ATOM 772 O O . ASP A 1 96 ? 10.856 8.456 -24.842 1.00 52.66 96 ASP A O 1
ATOM 776 N N . SER A 1 97 ? 11.937 10.310 -25.462 1.00 56.72 97 SER A N 1
ATOM 777 C CA . SER A 1 97 ? 11.940 10.964 -24.148 1.00 56.72 97 SER A CA 1
ATOM 778 C C . SER A 1 97 ? 10.546 11.437 -23.705 1.00 56.72 97 SER A C 1
ATOM 780 O O . SER A 1 97 ? 10.424 12.241 -22.777 1.00 56.72 97 SER A O 1
ATOM 782 N N . SER A 1 98 ? 9.497 11.022 -24.415 1.00 60.06 98 SER A N 1
ATOM 783 C CA . SER A 1 98 ? 8.118 11.348 -24.102 1.00 60.06 98 SER A CA 1
ATOM 784 C C . SER A 1 98 ? 7.743 10.713 -22.766 1.00 60.06 98 SER A C 1
ATOM 786 O O . SER A 1 98 ? 7.905 9.508 -22.571 1.00 60.06 98 SER A O 1
ATOM 788 N N . PRO A 1 99 ? 7.248 11.502 -21.808 1.00 66.12 99 PRO A N 1
ATOM 789 C CA . PRO A 1 99 ? 7.066 10.997 -20.467 1.00 66.12 99 PRO A CA 1
ATOM 790 C C . PRO A 1 99 ? 5.902 9.984 -20.446 1.00 66.12 99 PRO A C 1
ATOM 792 O O . PRO A 1 99 ? 4.867 10.160 -21.102 1.00 66.12 99 PRO A O 1
ATOM 795 N N . LYS A 1 100 ? 6.102 8.869 -19.736 1.00 73.06 100 LYS A N 1
ATOM 796 C CA . LYS A 1 100 ? 5.189 7.715 -19.741 1.00 73.06 100 LYS A CA 1
ATOM 797 C C . LYS A 1 100 ? 4.027 7.922 -18.786 1.00 73.06 100 LYS A C 1
ATOM 799 O O . LYS A 1 100 ? 4.222 8.487 -17.706 1.00 73.06 100 LYS A O 1
ATOM 804 N N . LEU A 1 101 ? 2.830 7.471 -19.190 1.00 81.12 101 LEU A N 1
ATOM 805 C CA . LEU A 1 101 ? 1.660 7.465 -18.310 1.00 81.12 101 LEU A CA 1
ATOM 806 C C . LEU A 1 101 ? 2.054 6.776 -17.000 1.00 81.12 101 LEU A C 1
ATOM 808 O O . LEU A 1 101 ? 2.699 5.731 -17.012 1.00 81.12 101 LEU A O 1
ATOM 812 N N . ASN A 1 102 ? 1.677 7.381 -15.884 1.00 82.38 102 ASN A N 1
ATOM 813 C CA . ASN A 1 102 ? 1.935 6.841 -14.565 1.00 82.38 102 ASN A CA 1
ATOM 814 C C . ASN A 1 102 ? 0.754 7.157 -13.652 1.00 82.38 102 ASN A C 1
ATOM 816 O O . ASN A 1 102 ? 0.252 8.281 -13.655 1.00 82.38 102 ASN A O 1
ATOM 820 N N . ILE A 1 103 ? 0.328 6.186 -12.846 1.00 86.88 103 ILE A N 1
ATOM 821 C CA . ILE A 1 103 ? -0.549 6.467 -11.709 1.00 86.88 103 ILE A CA 1
ATOM 822 C C . ILE A 1 103 ? 0.378 6.911 -10.581 1.00 86.88 103 ILE A C 1
ATOM 824 O O . ILE A 1 103 ? 1.193 6.126 -10.113 1.00 86.88 103 ILE A O 1
ATOM 828 N N . GLU A 1 104 ? 0.298 8.161 -10.143 1.00 84.81 104 GLU A N 1
ATOM 829 C CA . GLU A 1 104 ? 1.211 8.694 -9.128 1.00 84.81 104 GLU A CA 1
ATOM 830 C C . GLU A 1 104 ? 0.745 8.323 -7.726 1.00 84.81 104 GLU A C 1
ATOM 832 O O . GLU A 1 104 ? 1.488 7.733 -6.937 1.00 84.81 104 GLU A O 1
ATOM 837 N N . ARG A 1 105 ? -0.515 8.644 -7.428 1.00 86.19 105 ARG A N 1
ATOM 838 C CA . ARG A 1 105 ? -1.126 8.446 -6.117 1.00 86.19 105 ARG A CA 1
ATOM 839 C C . ARG A 1 105 ? -2.517 7.875 -6.279 1.00 86.19 105 ARG A C 1
ATOM 841 O O . ARG A 1 105 ? -3.209 8.148 -7.256 1.00 86.19 105 ARG A O 1
ATOM 848 N N . VAL A 1 106 ? -2.917 7.106 -5.283 1.00 90.94 106 VAL A N 1
ATOM 849 C CA . VAL A 1 106 ? -4.254 6.541 -5.151 1.00 90.94 106 VAL A CA 1
ATOM 850 C C . VAL A 1 106 ? -4.701 6.694 -3.711 1.00 90.94 106 VAL A C 1
ATOM 852 O O . VAL A 1 106 ? -3.866 6.756 -2.808 1.00 90.94 106 VAL A O 1
ATOM 855 N N . GLY A 1 107 ? -6.006 6.735 -3.490 1.00 90.06 107 GLY A N 1
ATOM 856 C CA . GLY A 1 107 ? -6.538 6.757 -2.140 1.00 90.06 107 GLY A CA 1
ATOM 857 C C . GLY A 1 107 ? -8.049 6.829 -2.104 1.00 90.06 107 GLY A C 1
ATOM 858 O O . GLY A 1 107 ? -8.736 6.702 -3.122 1.00 90.06 107 GLY A O 1
ATOM 859 N N . THR A 1 108 ? -8.557 7.057 -0.899 1.00 91.06 108 THR A N 1
ATOM 860 C CA . THR A 1 108 ? -9.979 7.264 -0.641 1.00 91.06 108 THR A CA 1
ATOM 861 C C . THR A 1 108 ? -10.225 8.522 0.176 1.00 91.06 108 THR A C 1
ATOM 863 O O . THR A 1 108 ? -9.302 9.100 0.746 1.00 91.06 108 THR A O 1
ATOM 866 N N . ALA A 1 109 ? -11.473 8.979 0.178 1.00 89.25 109 ALA A N 1
ATOM 867 C CA . ALA A 1 109 ? -11.981 10.028 1.050 1.00 89.25 109 ALA A CA 1
ATOM 868 C C . ALA A 1 109 ? -13.319 9.550 1.663 1.00 89.25 109 ALA A C 1
ATOM 870 O O . ALA A 1 109 ? -14.268 9.362 0.889 1.00 89.25 109 ALA A O 1
ATOM 871 N N . PRO A 1 110 ? -13.413 9.339 2.993 1.00 85.44 110 PRO A N 1
ATOM 872 C CA . PRO A 1 110 ? -12.357 9.534 3.998 1.00 85.44 110 PRO A CA 1
ATOM 873 C C . PRO A 1 110 ? -11.136 8.622 3.782 1.00 85.44 110 PRO A C 1
ATOM 875 O O . PRO A 1 110 ? -11.188 7.628 3.049 1.00 85.44 110 PRO A O 1
ATOM 878 N N . GLU A 1 111 ? -9.999 9.040 4.336 1.00 81.62 111 GLU A N 1
ATOM 879 C CA . GLU A 1 111 ? -8.735 8.326 4.185 1.00 81.62 111 GLU A CA 1
ATOM 880 C C . GLU A 1 111 ? -8.763 7.046 5.023 1.00 81.62 111 GLU A C 1
ATOM 882 O O . GLU A 1 111 ? -8.894 7.104 6.243 1.00 81.62 111 GLU A O 1
ATOM 887 N N . ILE A 1 112 ? -8.598 5.902 4.351 1.00 76.12 112 ILE A N 1
ATOM 888 C CA . ILE A 1 112 ? -8.333 4.574 4.927 1.00 76.12 112 ILE A CA 1
ATOM 889 C C . ILE A 1 112 ? -9.493 3.952 5.725 1.00 76.12 112 ILE A C 1
ATOM 891 O O . ILE A 1 112 ? -9.784 2.787 5.476 1.00 76.12 112 ILE A O 1
ATOM 895 N N . LEU A 1 113 ? -10.156 4.660 6.642 1.00 91.69 113 LEU A N 1
ATOM 896 C CA . LEU A 1 113 ? -11.143 4.096 7.572 1.00 91.69 113 LEU A CA 1
ATOM 897 C C . LEU A 1 113 ? -12.556 4.637 7.317 1.00 91.69 113 LEU A C 1
ATOM 899 O O . LEU A 1 113 ? -12.753 5.839 7.152 1.00 91.69 113 LEU A O 1
ATOM 903 N N . LEU A 1 114 ? -13.526 3.727 7.317 1.00 94.06 114 LEU A N 1
ATOM 904 C CA . LEU A 1 114 ? -14.954 4.005 7.405 1.00 94.06 114 LEU A CA 1
ATOM 905 C C . LEU A 1 114 ? -15.479 3.503 8.743 1.00 94.06 114 LEU A C 1
ATOM 907 O O . LEU A 1 114 ? -15.257 2.343 9.106 1.00 94.06 114 LEU A O 1
ATOM 911 N N . GLU A 1 115 ? -16.233 4.351 9.432 1.00 93.25 115 GLU A N 1
ATOM 912 C CA . GLU A 1 115 ? -16.917 3.977 10.665 1.00 93.25 115 GLU A CA 1
ATOM 913 C C . GLU A 1 115 ? -18.006 2.919 10.402 1.00 93.25 115 GLU A C 1
ATOM 915 O O . GLU A 1 115 ? -18.445 2.672 9.269 1.00 93.25 115 GLU A O 1
ATOM 920 N N . GLU A 1 116 ? -18.503 2.291 11.470 1.00 90.56 116 GLU A N 1
ATOM 921 C CA . GLU A 1 116 ? -19.498 1.211 11.385 1.00 90.56 116 GLU A CA 1
ATOM 922 C C . GLU A 1 116 ? -20.736 1.611 10.554 1.00 90.56 116 GLU A C 1
ATOM 924 O O . GLU A 1 116 ? -21.224 0.840 9.722 1.00 90.56 116 GLU A O 1
ATOM 929 N N . ASN A 1 117 ? -21.187 2.859 10.691 1.00 91.62 117 ASN A N 1
ATOM 930 C CA . ASN A 1 117 ? -22.371 3.381 10.003 1.00 91.62 117 ASN A CA 1
ATOM 931 C C . ASN A 1 117 ? -22.087 3.943 8.599 1.00 91.62 117 ASN A C 1
ATOM 933 O O . ASN A 1 117 ? -23.023 4.257 7.864 1.00 91.62 117 ASN A O 1
ATOM 937 N N . GLU A 1 118 ? -20.821 4.082 8.206 1.00 94.38 118 GLU A N 1
ATOM 938 C CA . GLU A 1 118 ? -20.442 4.681 6.929 1.00 94.38 118 GLU A CA 1
ATOM 939 C C . GLU A 1 118 ? -20.321 3.619 5.837 1.00 94.38 118 GLU A C 1
ATOM 941 O O . GLU A 1 118 ? -19.577 2.649 5.954 1.00 94.38 118 GLU A O 1
ATOM 946 N N . THR A 1 119 ? -21.051 3.788 4.740 1.00 94.94 119 THR A N 1
ATOM 947 C CA . THR A 1 119 ? -21.045 2.838 3.613 1.00 94.94 119 THR A CA 1
ATOM 948 C C . THR A 1 119 ? -20.483 3.440 2.334 1.00 94.94 119 THR A C 1
ATOM 950 O O . THR A 1 119 ? -20.398 2.752 1.314 1.00 94.94 119 THR A O 1
ATOM 953 N N . GLN A 1 120 ? -20.085 4.714 2.382 1.00 95.25 120 GLN A N 1
ATOM 954 C CA . GLN A 1 120 ? -19.683 5.487 1.220 1.00 95.25 120 GLN A CA 1
ATOM 955 C C . GLN A 1 120 ? -18.281 6.073 1.370 1.00 95.25 120 GLN A C 1
ATOM 957 O O . GLN A 1 120 ? -17.974 6.712 2.368 1.00 95.25 120 GLN A O 1
ATOM 962 N N . ALA A 1 121 ? -17.477 5.942 0.315 1.00 95.31 121 ALA A N 1
ATOM 963 C CA . ALA A 1 121 ? -16.238 6.691 0.146 1.00 95.31 121 ALA A CA 1
ATOM 964 C C . ALA A 1 121 ? -16.073 7.141 -1.310 1.00 95.31 121 ALA A C 1
ATOM 966 O O . ALA A 1 121 ? -16.619 6.545 -2.245 1.00 95.31 121 ALA A O 1
ATOM 967 N N . THR A 1 122 ? -15.290 8.196 -1.509 1.00 95.38 122 THR A N 1
ATOM 968 C CA . THR A 1 122 ? -14.805 8.584 -2.837 1.00 95.38 122 THR A CA 1
ATOM 969 C C . THR A 1 122 ? -13.452 7.933 -3.073 1.00 95.38 122 THR A C 1
ATOM 971 O O . THR A 1 122 ? -12.524 8.163 -2.306 1.00 95.38 122 THR A O 1
ATOM 974 N N . ILE A 1 123 ? -13.335 7.140 -4.131 1.00 95.38 123 ILE A N 1
ATOM 975 C CA . ILE A 1 123 ? -12.086 6.536 -4.599 1.00 95.38 123 ILE A CA 1
ATOM 976 C C . ILE A 1 123 ? -11.446 7.512 -5.576 1.00 95.38 123 ILE A C 1
ATOM 978 O O . ILE A 1 123 ? -12.151 8.043 -6.434 1.00 95.38 123 ILE A O 1
ATOM 982 N N . TRP A 1 124 ? -10.141 7.754 -5.465 1.00 95.25 124 TRP A N 1
ATOM 983 C CA . TRP A 1 124 ? -9.453 8.712 -6.324 1.00 95.25 124 TRP A CA 1
ATOM 984 C C . TRP A 1 124 ? -8.043 8.271 -6.736 1.00 95.25 124 TRP A C 1
ATOM 986 O O . TRP A 1 124 ? -7.404 7.465 -6.058 1.00 95.25 124 TRP A O 1
ATOM 996 N N . ALA A 1 125 ? -7.557 8.827 -7.849 1.00 94.44 125 ALA A N 1
ATOM 997 C CA . ALA A 1 125 ? -6.199 8.641 -8.352 1.00 94.44 125 ALA A CA 1
ATOM 998 C C . ALA A 1 125 ? -5.665 9.893 -9.064 1.00 94.44 125 ALA A C 1
ATOM 1000 O O . ALA A 1 125 ? -6.410 10.565 -9.775 1.00 94.44 125 ALA A O 1
ATOM 1001 N N . THR A 1 126 ? -4.377 10.197 -8.902 1.00 92.69 126 THR A N 1
ATOM 1002 C CA . THR A 1 126 ? -3.673 11.219 -9.695 1.00 92.69 126 THR A CA 1
ATOM 1003 C C . THR A 1 126 ? -2.765 10.542 -10.708 1.00 92.69 126 THR A C 1
ATOM 1005 O O . THR A 1 126 ? -2.124 9.535 -10.401 1.00 92.69 126 THR A O 1
ATOM 1008 N N . LEU A 1 127 ? -2.729 11.080 -11.924 1.00 91.12 127 LEU A N 1
ATOM 1009 C CA . LEU A 1 127 ? -1.945 10.548 -13.033 1.00 91.12 127 LEU A CA 1
ATOM 1010 C C . LEU A 1 127 ? -0.959 11.616 -13.509 1.00 91.12 127 LEU A C 1
ATOM 1012 O O . LEU A 1 127 ? -1.304 12.797 -13.537 1.00 91.12 127 LEU A O 1
ATOM 1016 N N . SER A 1 128 ? 0.219 11.195 -13.959 1.00 87.50 128 SER A N 1
ATOM 1017 C CA . SER A 1 128 ? 1.109 12.022 -14.776 1.00 87.50 128 SER A CA 1
ATOM 1018 C C . SER A 1 128 ? 1.248 11.463 -16.177 1.00 87.50 128 SER A C 1
ATOM 1020 O O . SER A 1 128 ? 1.089 10.266 -16.419 1.00 87.50 128 SER A O 1
ATOM 1022 N N . ASN A 1 129 ? 1.519 12.371 -17.116 1.00 82.12 129 ASN A N 1
ATOM 1023 C CA . ASN A 1 129 ? 1.740 12.070 -18.531 1.00 82.12 129 ASN A CA 1
ATOM 1024 C C . ASN A 1 129 ? 0.612 11.238 -19.157 1.00 82.12 129 ASN A C 1
ATOM 1026 O O . ASN A 1 129 ? 0.837 10.358 -19.997 1.00 82.12 129 ASN A O 1
ATOM 1030 N N . SER A 1 130 ? -0.620 11.514 -18.732 1.00 78.00 130 SER A N 1
ATOM 1031 C CA . SER A 1 130 ? -1.796 10.792 -19.195 1.00 78.00 130 SER A CA 1
ATOM 1032 C C . SER A 1 130 ? -2.077 10.978 -20.678 1.00 78.00 130 SER A C 1
ATOM 1034 O O . SER A 1 130 ? -2.659 10.091 -21.291 1.00 78.00 130 SER A O 1
ATOM 1036 N N . GLY A 1 131 ? -1.622 12.091 -21.258 1.00 75.12 131 GLY A N 1
ATOM 1037 C CA . GLY A 1 131 ? -2.128 12.552 -22.545 1.00 75.12 131 GLY A CA 1
ATOM 1038 C C . GLY A 1 131 ? -3.586 12.993 -22.421 1.00 75.12 131 GLY A C 1
ATOM 1039 O O . GLY A 1 131 ? -4.069 13.256 -21.311 1.00 75.12 131 GLY A O 1
ATOM 1040 N N . ASP A 1 132 ? -4.261 13.060 -23.563 1.00 69.81 132 ASP A N 1
ATOM 1041 C CA . ASP A 1 132 ? -5.669 13.428 -23.643 1.00 69.81 132 ASP A CA 1
ATOM 1042 C C . ASP A 1 132 ? -6.550 12.213 -23.301 1.00 69.81 132 ASP A C 1
ATOM 1044 O O . ASP A 1 132 ? -6.523 11.205 -24.001 1.00 69.81 132 ASP A O 1
ATOM 1048 N N . ASP A 1 133 ? -7.320 12.336 -22.216 1.00 79.56 133 ASP A N 1
ATOM 1049 C CA . ASP A 1 133 ? -8.429 11.449 -21.822 1.00 79.56 133 ASP A CA 1
ATOM 1050 C C . ASP A 1 133 ? -8.077 9.957 -21.586 1.00 79.56 133 ASP A C 1
ATOM 1052 O O . ASP A 1 133 ? -8.541 9.076 -22.312 1.00 79.56 133 ASP A O 1
ATOM 1056 N N . PRO A 1 134 ? -7.267 9.626 -20.556 1.00 88.31 134 PRO A N 1
ATOM 1057 C CA . PRO A 1 134 ? -7.015 8.233 -20.196 1.00 88.31 134 PRO A CA 1
ATOM 1058 C C . PRO A 1 134 ? -8.290 7.556 -19.672 1.00 88.31 134 PRO A C 1
ATOM 1060 O O . PRO A 1 134 ? -9.092 8.151 -18.948 1.00 88.31 134 PRO A O 1
ATOM 1063 N N . PHE A 1 135 ? -8.428 6.259 -19.933 1.00 88.50 135 PHE A N 1
ATOM 1064 C CA . PHE A 1 135 ? -9.471 5.449 -19.321 1.00 88.50 135 PHE A CA 1
ATOM 1065 C C . PHE A 1 135 ? -9.027 4.998 -17.926 1.00 88.50 135 PHE A C 1
ATOM 1067 O O . PHE A 1 135 ? -8.029 4.289 -17.789 1.00 88.50 135 PHE A O 1
ATOM 1074 N N . VAL A 1 136 ? -9.767 5.403 -16.887 1.00 92.62 136 VAL A N 1
ATOM 1075 C CA . VAL A 1 136 ? -9.444 5.107 -15.480 1.00 92.62 136 VAL A CA 1
ATOM 1076 C C . VAL A 1 136 ? -10.623 4.418 -14.801 1.00 92.62 136 VAL A C 1
ATOM 1078 O O . VAL A 1 136 ? -11.763 4.886 -14.865 1.00 92.62 136 VAL A O 1
ATOM 1081 N N . TRP A 1 137 ? -10.370 3.298 -14.129 1.00 93.50 137 TRP A N 1
ATOM 1082 C CA . TRP A 1 137 ? -11.401 2.578 -13.379 1.00 93.50 137 TRP A CA 1
ATOM 1083 C C . TRP A 1 137 ? -10.841 1.908 -12.131 1.00 93.50 137 TRP A C 1
ATOM 1085 O O . TRP A 1 137 ? -9.654 1.619 -12.039 1.00 93.50 137 TRP A O 1
ATOM 1095 N N . ALA A 1 138 ? -11.720 1.620 -11.178 1.00 92.56 138 ALA A N 1
ATOM 1096 C CA . ALA A 1 138 ? -11.417 0.841 -9.990 1.00 92.56 138 ALA A CA 1
ATOM 1097 C C . ALA A 1 138 ? -12.141 -0.510 -10.022 1.00 92.56 138 ALA A C 1
ATOM 1099 O O . ALA A 1 138 ? -13.303 -0.588 -10.419 1.00 92.56 138 ALA A O 1
ATOM 1100 N N . GLU A 1 139 ? -11.480 -1.569 -9.566 1.00 90.75 139 GLU A N 1
ATOM 1101 C CA . GLU A 1 139 ? -12.086 -2.860 -9.252 1.00 90.75 139 GLU A CA 1
ATOM 1102 C C . GLU A 1 139 ? -11.973 -3.132 -7.752 1.00 90.75 139 GLU A C 1
ATOM 1104 O O . GLU A 1 139 ? -10.890 -3.073 -7.164 1.00 90.75 139 GLU A O 1
ATOM 1109 N N . ILE A 1 140 ? -13.113 -3.401 -7.118 1.00 89.25 140 ILE A N 1
ATOM 1110 C CA . ILE A 1 140 ? -13.226 -3.435 -5.657 1.00 89.25 140 ILE A CA 1
ATOM 1111 C C . ILE A 1 140 ? -13.412 -4.876 -5.199 1.00 89.25 140 ILE A C 1
ATOM 1113 O O . ILE A 1 140 ? -14.397 -5.527 -5.548 1.00 89.25 140 ILE A O 1
ATOM 1117 N N . ARG A 1 141 ? -12.466 -5.357 -4.391 1.00 88.31 141 ARG A N 1
ATOM 1118 C CA . ARG A 1 141 ? -12.513 -6.656 -3.715 1.00 88.31 141 ARG A CA 1
ATOM 1119 C C . ARG A 1 141 ? -13.007 -6.471 -2.289 1.00 88.31 141 ARG A C 1
ATOM 1121 O O . ARG A 1 141 ? -12.369 -5.770 -1.506 1.00 88.31 141 ARG A O 1
ATOM 1128 N N . GLU A 1 142 ? -14.115 -7.124 -1.964 1.00 90.44 142 GLU A N 1
ATOM 1129 C CA . GLU A 1 142 ? -14.735 -7.075 -0.639 1.00 90.44 142 GLU A CA 1
ATOM 1130 C C . GLU A 1 142 ? -14.016 -7.979 0.381 1.00 90.44 142 GLU A C 1
ATOM 1132 O O . GLU A 1 142 ? -13.359 -8.957 -0.013 1.00 90.44 142 GLU A O 1
ATOM 1137 N N . PRO A 1 143 ? -14.199 -7.725 1.690 1.00 88.12 143 PRO A N 1
ATOM 1138 C CA . PRO A 1 143 ? -13.772 -8.636 2.745 1.00 88.12 143 PRO A CA 1
ATOM 1139 C C . PRO A 1 143 ? -14.338 -10.048 2.536 1.00 88.12 143 PRO A C 1
ATOM 1141 O O . PRO A 1 143 ? -15.516 -10.225 2.215 1.00 88.12 143 PRO A O 1
ATOM 1144 N N . GLY A 1 144 ? -13.490 -11.066 2.708 1.00 79.06 144 GLY A N 1
ATOM 1145 C CA . GLY A 1 144 ? -13.888 -12.475 2.594 1.00 79.06 144 GLY A CA 1
ATOM 1146 C C . GLY A 1 144 ? -14.198 -12.962 1.171 1.00 79.06 144 GLY A C 1
ATOM 1147 O O . GLY A 1 144 ? -14.795 -14.026 1.018 1.00 79.06 144 GLY A O 1
ATOM 1148 N N . THR A 1 145 ? -13.820 -12.215 0.124 1.00 78.19 145 THR A N 1
ATOM 1149 C CA . THR A 1 145 ? -14.003 -12.652 -1.274 1.00 78.19 145 THR A CA 1
ATOM 1150 C C . THR A 1 145 ? -13.268 -13.973 -1.531 1.00 78.19 145 THR A C 1
ATOM 1152 O O . THR A 1 145 ? -12.042 -14.035 -1.445 1.00 78.19 145 THR A O 1
ATOM 1155 N N . ILE A 1 146 ? -14.008 -15.027 -1.887 1.00 68.62 146 ILE A N 1
ATOM 1156 C CA . ILE A 1 146 ? -13.440 -16.339 -2.223 1.00 68.62 146 ILE A CA 1
ATOM 1157 C C . ILE A 1 146 ? -13.087 -16.376 -3.710 1.00 68.62 146 ILE A C 1
ATOM 1159 O O . ILE A 1 146 ? -13.916 -16.094 -4.573 1.00 68.62 146 ILE A O 1
ATOM 1163 N N . ILE A 1 147 ? -11.855 -16.781 -4.008 1.00 64.00 147 ILE A N 1
ATOM 1164 C CA . ILE A 1 147 ? -11.372 -16.989 -5.373 1.00 64.00 147 ILE A CA 1
ATOM 1165 C C . ILE A 1 147 ? -11.887 -18.337 -5.892 1.00 64.00 147 ILE A C 1
ATOM 1167 O O . ILE A 1 147 ? -11.438 -19.388 -5.421 1.00 64.00 147 ILE A O 1
ATOM 1171 N N . GLY A 1 148 ? -12.814 -18.305 -6.850 1.00 58.16 148 GLY A N 1
ATOM 1172 C CA . GLY A 1 148 ? -13.346 -19.504 -7.494 1.00 58.16 148 GLY A CA 1
ATOM 1173 C C . GLY A 1 148 ? -12.394 -20.074 -8.549 1.00 58.16 148 GLY A C 1
ATOM 1174 O O . GLY A 1 148 ? -11.669 -19.336 -9.212 1.00 58.16 148 GLY A O 1
ATOM 1175 N N . THR A 1 149 ? -12.427 -21.391 -8.734 1.00 49.72 149 THR A N 1
ATOM 1176 C CA . THR A 1 149 ? -11.846 -22.091 -9.891 1.00 49.72 149 THR A CA 1
ATOM 1177 C C . THR A 1 149 ? -13.010 -22.654 -10.701 1.00 49.72 149 THR A C 1
ATOM 1179 O O . THR A 1 149 ? -13.663 -23.597 -10.255 1.00 49.72 149 THR A O 1
ATOM 1182 N N . LYS A 1 150 ? -13.341 -22.046 -11.843 1.00 46.72 150 LYS A N 1
ATOM 1183 C CA . LYS A 1 150 ? -14.313 -22.625 -12.781 1.00 46.72 150 LYS A CA 1
ATOM 1184 C C . LYS A 1 150 ? -13.537 -23.324 -13.889 1.00 46.72 150 LYS A C 1
ATOM 1186 O O . LYS A 1 150 ? -12.963 -22.639 -14.721 1.00 46.72 150 LYS A O 1
ATOM 1191 N N . ASP A 1 151 ? -13.538 -24.655 -13.865 1.00 51.16 151 ASP A N 1
ATOM 1192 C CA . ASP A 1 151 ? -13.231 -25.582 -14.972 1.00 51.16 151 ASP A CA 1
ATOM 1193 C C . ASP A 1 151 ? -11.933 -25.377 -15.792 1.00 51.16 151 ASP A C 1
ATOM 1195 O O . ASP A 1 151 ? -11.715 -26.063 -16.788 1.00 51.16 151 ASP A O 1
ATOM 1199 N N . SER A 1 152 ? -11.019 -24.520 -15.346 1.00 46.12 152 SER A N 1
ATOM 1200 C CA . SER A 1 152 ? -9.611 -24.485 -15.739 1.00 46.12 152 SER A CA 1
ATOM 1201 C C . SER A 1 152 ? -8.768 -24.192 -14.497 1.00 46.12 152 SER A C 1
ATOM 1203 O O . SER A 1 152 ? -9.262 -23.607 -13.530 1.00 46.12 152 SER A O 1
ATOM 1205 N N . ASP A 1 153 ? -7.490 -24.574 -14.505 1.00 52.62 153 ASP A N 1
ATOM 1206 C CA . ASP A 1 153 ? -6.525 -24.322 -13.418 1.00 52.62 153 ASP A CA 1
ATOM 1207 C C . ASP A 1 153 ? -6.258 -22.821 -13.152 1.00 52.62 153 ASP A C 1
ATOM 1209 O O . ASP A 1 153 ? -5.339 -22.455 -12.418 1.00 52.62 153 ASP A O 1
ATOM 1213 N N . GLN A 1 154 ? -7.073 -21.930 -13.725 1.00 46.69 154 GLN A N 1
ATOM 1214 C CA . GLN A 1 154 ? -6.970 -20.495 -13.579 1.00 46.69 154 GLN A CA 1
ATOM 1215 C C . GLN A 1 154 ? -8.040 -19.951 -12.614 1.00 46.69 154 GLN A C 1
ATOM 1217 O O . GLN A 1 154 ? -9.239 -19.998 -12.908 1.00 46.69 154 GLN A O 1
ATOM 1222 N N . PRO A 1 155 ? -7.640 -19.408 -11.452 1.00 54.88 155 PRO A N 1
ATOM 1223 C CA . PRO A 1 155 ? -8.570 -18.734 -10.557 1.00 54.88 155 PRO A CA 1
ATOM 1224 C C . PRO A 1 155 ? -9.225 -17.513 -11.229 1.00 54.88 155 PRO A C 1
ATOM 1226 O O . PRO A 1 155 ? -8.538 -16.669 -11.798 1.00 54.88 155 PRO A O 1
ATOM 1229 N N . TYR A 1 156 ? -10.549 -17.374 -11.104 1.00 54.06 156 TYR A N 1
ATOM 1230 C CA . TYR A 1 156 ? -11.318 -16.212 -11.573 1.00 54.06 156 TYR A CA 1
ATOM 1231 C C . TYR A 1 156 ? -12.047 -15.551 -10.392 1.00 54.06 156 TYR A C 1
ATOM 1233 O O . TYR A 1 156 ? -12.697 -16.228 -9.594 1.00 54.06 156 TYR A O 1
ATOM 1241 N N . ILE A 1 157 ? -11.986 -14.218 -10.297 1.00 64.12 157 ILE A N 1
ATOM 1242 C CA . ILE A 1 157 ? -12.730 -13.416 -9.305 1.00 64.12 157 ILE A CA 1
ATOM 1243 C C . ILE A 1 157 ? -13.603 -12.397 -10.027 1.00 64.12 157 ILE A C 1
ATOM 1245 O O . ILE A 1 157 ? -13.050 -11.554 -10.721 1.00 64.12 157 ILE A O 1
ATOM 1249 N N . ASP A 1 158 ? -14.924 -12.413 -9.865 1.00 68.44 158 ASP A N 1
ATOM 1250 C CA . ASP A 1 158 ? -15.776 -11.339 -10.395 1.00 68.44 158 ASP A CA 1
ATOM 1251 C C . ASP A 1 158 ? -15.727 -10.125 -9.460 1.00 68.44 158 ASP A C 1
ATOM 1253 O O . ASP A 1 158 ? -16.186 -10.211 -8.322 1.00 68.44 158 ASP A O 1
ATOM 1257 N N . LEU A 1 159 ? -15.122 -9.021 -9.904 1.00 79.75 159 LEU A N 1
ATOM 1258 C CA . LEU A 1 159 ? -14.993 -7.798 -9.111 1.00 79.75 159 LEU A CA 1
ATOM 1259 C C . LEU A 1 159 ? -15.884 -6.703 -9.684 1.00 79.75 159 LEU A C 1
ATOM 1261 O O . LEU A 1 159 ? -16.011 -6.553 -10.901 1.00 79.75 159 LEU A O 1
ATOM 1265 N N . LYS A 1 160 ? -16.479 -5.896 -8.801 1.00 81.38 160 LYS A N 1
ATOM 1266 C CA . LYS A 1 160 ? -17.270 -4.743 -9.225 1.00 81.38 160 LYS A CA 1
ATOM 1267 C C . LYS A 1 160 ? -16.342 -3.679 -9.806 1.00 81.38 160 LYS A C 1
ATOM 1269 O O . LYS A 1 160 ? -15.451 -3.190 -9.113 1.00 81.38 160 LYS A O 1
ATOM 1274 N N . ARG A 1 161 ? -16.600 -3.303 -11.060 1.00 87.75 161 ARG A N 1
ATOM 1275 C CA . ARG A 1 161 ? -15.900 -2.232 -11.774 1.00 87.75 161 ARG A CA 1
ATOM 1276 C C . ARG A 1 161 ? -16.604 -0.889 -11.586 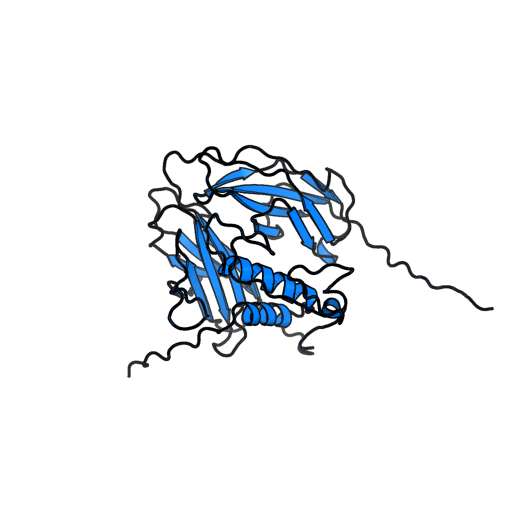1.00 87.75 161 ARG A C 1
ATOM 1278 O O . ARG A 1 161 ? -17.824 -0.799 -11.716 1.00 87.75 161 ARG A O 1
ATOM 1285 N N . LEU A 1 162 ? -15.824 0.155 -11.333 1.00 92.50 162 LEU A N 1
ATOM 1286 C CA . LEU A 1 162 ? -16.272 1.528 -11.139 1.00 92.50 162 LEU A CA 1
ATOM 1287 C C . LEU A 1 162 ? -15.456 2.465 -12.036 1.00 92.50 162 LEU A C 1
ATOM 1289 O O . LEU A 1 162 ? -14.260 2.632 -11.826 1.00 92.50 162 LEU A O 1
ATOM 1293 N N . VAL A 1 163 ? -16.093 3.071 -13.038 1.00 94.50 163 VAL A N 1
ATOM 1294 C CA . VAL A 1 163 ? -15.430 4.040 -13.929 1.00 94.50 163 VAL A CA 1
ATOM 1295 C C . VAL A 1 163 ? -15.184 5.344 -13.173 1.00 94.50 163 VAL A C 1
ATOM 1297 O O . VAL A 1 163 ? -16.096 5.859 -12.525 1.00 94.50 163 VAL A O 1
ATOM 1300 N N . MET A 1 164 ? -13.968 5.877 -13.271 1.00 95.38 164 MET A N 1
ATOM 1301 C CA . MET A 1 164 ? -13.540 7.096 -12.588 1.00 95.38 164 MET A CA 1
ATOM 1302 C C . MET A 1 164 ? -13.543 8.278 -13.552 1.00 95.38 164 MET A C 1
ATOM 1304 O O . MET A 1 164 ? -13.131 8.151 -14.700 1.00 95.38 164 MET A O 1
ATOM 1308 N N . GLN A 1 165 ? -14.039 9.423 -13.087 1.00 94.94 165 GLN A N 1
ATOM 1309 C CA . GLN A 1 165 ? -14.210 10.629 -13.898 1.00 94.94 165 GLN A CA 1
ATOM 1310 C C . GLN A 1 165 ? -13.196 11.702 -13.490 1.00 94.94 165 GLN A C 1
ATOM 1312 O O . GLN A 1 165 ? -12.873 11.800 -12.303 1.00 94.94 165 GLN A O 1
ATOM 1317 N N . PRO A 1 166 ? -12.701 12.524 -14.429 1.00 93.69 166 PRO A N 1
ATOM 1318 C CA . PRO A 1 166 ? -11.805 13.624 -14.101 1.00 93.69 166 PRO A CA 1
ATOM 1319 C C . PRO A 1 166 ? -12.520 14.676 -13.238 1.00 93.69 166 PRO A C 1
ATOM 1321 O O . PRO A 1 166 ? -13.636 15.102 -13.532 1.00 93.69 166 PRO A O 1
ATOM 1324 N N . SER A 1 167 ? -11.862 15.108 -12.166 1.00 91.69 167 SER A N 1
ATOM 1325 C CA . SER A 1 167 ? -12.349 16.092 -11.198 1.00 91.69 167 SER A CA 1
ATOM 1326 C C . SER A 1 167 ? -11.158 16.765 -10.511 1.00 91.69 167 SER A C 1
ATOM 1328 O O . SER A 1 167 ? -10.349 16.097 -9.876 1.00 91.69 167 SER A O 1
ATOM 1330 N N . ASN A 1 168 ? -11.017 18.089 -10.645 1.00 87.12 168 ASN A N 1
ATOM 1331 C CA . ASN A 1 168 ? -10.012 18.906 -9.939 1.00 87.12 168 ASN A CA 1
ATOM 1332 C C . ASN A 1 168 ? -8.574 18.332 -9.923 1.00 87.12 168 ASN A C 1
ATOM 1334 O O . ASN A 1 168 ? -7.944 18.244 -8.871 1.00 87.12 168 ASN A O 1
ATOM 1338 N N . GLY A 1 169 ? -8.042 17.939 -11.085 1.00 87.38 169 GLY A N 1
ATOM 1339 C CA . GLY A 1 169 ? -6.659 17.448 -11.203 1.00 87.38 169 GLY A CA 1
ATOM 1340 C C . GLY A 1 169 ? -6.442 16.001 -10.739 1.00 87.38 169 GLY A C 1
ATOM 1341 O O . GLY A 1 169 ? -5.301 15.555 -10.639 1.00 87.38 169 GLY A O 1
ATOM 1342 N N . ARG A 1 170 ? -7.518 15.255 -10.472 1.00 93.62 170 ARG A N 1
ATOM 1343 C CA . ARG A 1 170 ? -7.500 13.811 -10.208 1.00 93.62 170 ARG A CA 1
ATOM 1344 C C . ARG A 1 170 ? -8.651 13.114 -10.936 1.00 93.62 170 ARG A C 1
ATOM 1346 O O . ARG A 1 170 ? -9.530 13.770 -11.481 1.00 93.62 170 ARG A O 1
ATOM 1353 N N . PHE A 1 171 ? -8.657 11.791 -10.930 1.00 95.44 171 PHE A N 1
ATOM 1354 C CA . PHE A 1 171 ? -9.796 10.967 -11.329 1.00 95.44 171 PHE A CA 1
ATOM 1355 C C . PHE A 1 171 ? -10.484 10.462 -10.072 1.00 95.44 171 PHE A C 1
ATOM 1357 O O . PHE A 1 171 ? -9.798 10.048 -9.138 1.00 95.44 171 PHE A O 1
ATOM 1364 N N . GLU A 1 172 ? -11.813 10.484 -10.023 1.00 96.50 172 GLU A N 1
ATOM 1365 C CA . GLU A 1 172 ? -12.558 10.032 -8.852 1.00 96.50 172 GLU A CA 1
ATOM 1366 C C . GLU A 1 172 ? -13.888 9.351 -9.186 1.00 96.50 172 GLU A C 1
ATOM 1368 O O . GLU A 1 172 ? -14.494 9.581 -10.233 1.00 96.50 172 GLU A O 1
ATOM 1373 N N . ALA A 1 173 ? -14.349 8.498 -8.275 1.00 96.38 173 ALA A N 1
ATOM 1374 C CA . ALA A 1 173 ? -15.679 7.907 -8.310 1.00 96.38 173 ALA A CA 1
ATOM 1375 C C . ALA A 1 173 ? -16.190 7.623 -6.897 1.00 96.38 173 ALA A C 1
ATOM 1377 O O . ALA A 1 173 ? -15.433 7.226 -6.011 1.00 96.38 173 ALA A O 1
ATOM 1378 N N . LYS A 1 174 ? -17.496 7.796 -6.686 1.00 95.69 174 LYS A N 1
ATOM 1379 C CA . LYS A 1 174 ? -18.150 7.449 -5.420 1.00 95.69 174 LYS A CA 1
ATOM 1380 C C . LYS A 1 174 ? -18.541 5.977 -5.414 1.00 95.69 174 LYS A C 1
ATOM 1382 O O . LYS A 1 174 ? -19.113 5.484 -6.384 1.00 95.69 174 LYS A O 1
ATOM 1387 N N . TYR A 1 175 ? -18.279 5.310 -4.299 1.00 95.00 175 TYR A N 1
ATOM 1388 C CA . TYR A 1 175 ? -18.727 3.950 -4.034 1.00 95.00 175 TYR A CA 1
ATOM 1389 C C . TYR A 1 175 ? -19.488 3.919 -2.715 1.00 95.00 175 TYR A C 1
ATOM 1391 O O . TYR A 1 175 ? -18.980 4.420 -1.720 1.00 95.00 175 TYR A O 1
ATOM 1399 N N . ASP A 1 176 ? -20.691 3.353 -2.716 1.00 94.44 176 ASP A N 1
ATOM 1400 C CA . ASP A 1 176 ? -21.672 3.379 -1.621 1.00 94.44 176 ASP A CA 1
ATOM 1401 C C . ASP A 1 176 ? -22.043 1.979 -1.101 1.00 94.44 176 ASP A C 1
ATOM 1403 O O . ASP A 1 176 ? -23.055 1.797 -0.426 1.00 94.44 176 ASP A O 1
ATOM 1407 N N . GLN A 1 177 ? -21.234 0.970 -1.434 1.00 93.69 177 GLN A N 1
ATOM 1408 C CA . GLN A 1 177 ? -21.483 -0.427 -1.074 1.00 93.69 177 GLN A CA 1
ATOM 1409 C C . GLN A 1 177 ? -20.407 -1.002 -0.144 1.00 93.69 177 GLN A C 1
ATOM 1411 O O . GLN A 1 177 ? -20.142 -2.204 -0.171 1.00 93.69 177 GLN A O 1
ATOM 1416 N N . PHE A 1 178 ? -19.793 -0.172 0.705 1.00 94.38 178 PHE A N 1
ATOM 1417 C CA . PHE A 1 178 ? -18.957 -0.652 1.810 1.00 94.38 178 PHE A CA 1
ATOM 1418 C C . PHE A 1 178 ? -19.854 -1.173 2.945 1.00 94.38 178 PHE A C 1
ATOM 1420 O O . PHE A 1 178 ? -20.022 -0.533 3.976 1.00 94.38 178 PHE A O 1
ATOM 1427 N N . ASN A 1 179 ? -20.505 -2.317 2.728 1.00 93.38 179 ASN A N 1
ATOM 1428 C CA . ASN A 1 179 ? -21.540 -2.834 3.634 1.00 93.38 179 ASN A CA 1
ATOM 1429 C C . ASN A 1 179 ? -21.015 -3.858 4.648 1.00 93.38 179 ASN A C 1
ATOM 1431 O O . ASN A 1 179 ? -21.569 -3.991 5.734 1.00 93.38 179 ASN A O 1
ATOM 1435 N N . LYS A 1 180 ? -19.960 -4.598 4.300 1.00 93.94 180 LYS A N 1
ATOM 1436 C CA . LYS A 1 180 ? -19.332 -5.599 5.174 1.00 93.94 180 LYS A CA 1
ATOM 1437 C C . LYS A 1 180 ? -18.175 -4.975 5.951 1.00 93.94 180 LYS A C 1
ATOM 1439 O O . LYS A 1 180 ? -17.346 -4.345 5.290 1.00 93.94 180 LYS A O 1
ATOM 1444 N N . PRO A 1 181 ? -18.088 -5.152 7.279 1.00 94.81 181 PRO A N 1
ATOM 1445 C CA . PRO A 1 181 ? -16.901 -4.765 8.026 1.00 94.81 181 PRO A CA 1
ATOM 1446 C C . PRO A 1 181 ? -15.689 -5.552 7.525 1.00 94.81 181 PRO A C 1
ATOM 1448 O O . PRO A 1 181 ? -15.817 -6.673 7.021 1.00 94.81 181 PRO A O 1
ATOM 1451 N N . GLY A 1 182 ? -14.521 -4.943 7.646 1.00 92.75 182 GLY A N 1
ATOM 1452 C CA . GLY A 1 182 ? -13.260 -5.510 7.207 1.00 92.75 182 GLY A CA 1
ATOM 1453 C C . GLY A 1 182 ? -12.608 -4.728 6.067 1.00 92.75 182 GLY A C 1
ATOM 1454 O O . GLY A 1 182 ? -13.066 -3.661 5.647 1.00 92.75 182 GLY A O 1
ATOM 1455 N N . LYS A 1 183 ? -11.534 -5.301 5.531 1.00 91.12 183 LYS A N 1
ATOM 1456 C CA . LYS A 1 183 ? -10.683 -4.659 4.535 1.00 91.12 183 LYS A CA 1
ATOM 1457 C C . LYS A 1 183 ? -11.134 -4.910 3.098 1.00 91.12 183 LYS A C 1
ATOM 1459 O O . LYS A 1 183 ? -11.099 -6.034 2.591 1.00 91.12 183 LYS A O 1
ATOM 1464 N N . TYR A 1 184 ? -11.416 -3.824 2.395 1.00 91.50 184 TYR A N 1
ATOM 1465 C CA . TYR A 1 184 ? -11.591 -3.770 0.953 1.00 91.50 184 TYR A CA 1
ATOM 1466 C C . TYR A 1 184 ? -10.250 -3.497 0.274 1.00 91.50 184 TYR A C 1
ATOM 1468 O O . TYR A 1 184 ? -9.471 -2.646 0.703 1.00 91.50 184 TYR A O 1
ATOM 1476 N N . THR A 1 185 ? -9.978 -4.212 -0.817 1.00 88.81 185 THR A N 1
ATOM 1477 C CA . THR A 1 185 ? -8.840 -3.917 -1.701 1.00 88.81 185 THR A CA 1
ATOM 1478 C C . THR A 1 185 ? -9.359 -3.274 -2.975 1.00 88.81 185 THR A C 1
ATOM 1480 O O . THR A 1 185 ? -10.165 -3.876 -3.682 1.00 88.81 185 THR A O 1
ATOM 1483 N N . ILE A 1 186 ? -8.889 -2.071 -3.273 1.00 90.31 186 ILE A N 1
ATOM 1484 C CA . ILE A 1 186 ? -9.267 -1.313 -4.460 1.00 90.31 186 ILE A CA 1
ATOM 1485 C C . ILE A 1 186 ? -8.097 -1.376 -5.433 1.00 90.31 186 ILE A C 1
ATOM 1487 O O . ILE A 1 186 ? -7.013 -0.888 -5.126 1.00 90.31 186 ILE A O 1
ATOM 1491 N N . HIS A 1 187 ? -8.317 -1.966 -6.600 1.00 87.12 187 HIS A N 1
ATOM 1492 C CA . HIS A 1 187 ? -7.353 -1.982 -7.693 1.00 87.12 187 HIS A CA 1
ATOM 1493 C C . HIS A 1 187 ? -7.738 -0.880 -8.666 1.00 87.12 187 HIS A C 1
ATOM 1495 O O . HIS A 1 187 ? -8.800 -0.952 -9.277 1.00 87.12 187 HIS A O 1
ATOM 1501 N N . ILE A 1 188 ? -6.922 0.159 -8.770 1.00 89.56 188 ILE A N 1
ATOM 1502 C CA . ILE A 1 188 ? -7.148 1.263 -9.697 1.00 89.56 188 ILE A CA 1
ATOM 1503 C C . ILE A 1 188 ? -6.292 1.027 -10.922 1.00 89.56 188 ILE A C 1
ATOM 1505 O O . ILE A 1 188 ? -5.088 0.842 -10.782 1.00 89.56 188 ILE A O 1
ATOM 1509 N N . TYR A 1 189 ? -6.917 1.075 -12.088 1.00 87.25 189 TYR A N 1
ATOM 1510 C CA . TYR A 1 189 ? -6.305 0.844 -13.381 1.00 87.25 189 TYR A CA 1
ATOM 1511 C C . TYR A 1 189 ? -6.357 2.104 -14.239 1.00 87.25 189 TYR A C 1
ATOM 1513 O O . TYR A 1 189 ? -7.318 2.875 -14.151 1.00 87.25 189 TYR A O 1
ATOM 1521 N N . ALA A 1 190 ? -5.348 2.289 -15.087 1.00 87.25 190 ALA A N 1
ATOM 1522 C CA . ALA A 1 190 ? -5.310 3.355 -16.077 1.00 87.25 190 ALA A CA 1
ATOM 1523 C C . ALA A 1 190 ? -4.658 2.885 -17.382 1.00 87.25 190 ALA A C 1
ATOM 1525 O O . ALA A 1 190 ? -3.596 2.263 -17.364 1.00 87.25 190 ALA A O 1
ATOM 1526 N N . CYS A 1 191 ? -5.253 3.248 -18.514 1.00 81.38 191 CYS A N 1
ATOM 1527 C CA . CYS A 1 191 ? -4.647 3.094 -19.836 1.00 81.38 191 CYS A CA 1
ATOM 1528 C C . CYS A 1 191 ? -5.009 4.287 -20.734 1.00 81.38 191 CYS A C 1
ATOM 1530 O O . CYS A 1 191 ? -6.002 4.972 -20.495 1.00 81.38 191 CYS A O 1
ATOM 1532 N N . ARG A 1 192 ? -4.202 4.566 -21.766 1.00 78.69 192 ARG A N 1
ATOM 1533 C CA . ARG A 1 192 ? -4.544 5.587 -22.781 1.00 78.69 192 ARG A CA 1
ATOM 1534 C C . ARG A 1 192 ? -5.635 5.084 -23.719 1.00 78.69 192 ARG A C 1
ATOM 1536 O O . ARG A 1 192 ? -6.584 5.791 -24.026 1.00 78.69 192 ARG A O 1
ATOM 1543 N N . ASP A 1 193 ? -5.509 3.829 -24.122 1.00 73.56 193 ASP A N 1
ATOM 1544 C CA . ASP A 1 193 ? -6.514 3.088 -24.862 1.00 73.56 193 ASP A CA 1
ATOM 1545 C C . ASP A 1 193 ? -6.529 1.626 -24.395 1.00 73.56 193 ASP A C 1
ATOM 1547 O O . ASP A 1 193 ? -5.615 1.154 -23.718 1.00 73.56 193 ASP A O 1
ATOM 1551 N N . MET A 1 194 ? -7.579 0.888 -24.753 1.00 63.28 194 MET A N 1
ATOM 1552 C CA . MET A 1 194 ? -7.753 -0.516 -24.348 1.00 63.28 194 MET A CA 1
ATOM 1553 C C . MET A 1 194 ? -6.744 -1.484 -24.992 1.00 63.28 194 MET A C 1
ATOM 1555 O O . MET A 1 194 ? -6.754 -2.667 -24.663 1.00 63.28 194 MET A O 1
ATOM 1559 N N . SER A 1 195 ? -5.909 -1.009 -25.920 1.00 56.09 195 SER A N 1
ATOM 1560 C CA . SER A 1 195 ? -4.794 -1.757 -26.516 1.00 56.09 195 SER A CA 1
ATOM 1561 C C . SER A 1 195 ? -3.443 -1.441 -25.869 1.00 56.09 195 SER A C 1
ATOM 1563 O O . SER A 1 195 ? -2.454 -2.109 -26.167 1.00 56.09 195 SER A O 1
ATOM 1565 N N . SER A 1 196 ? -3.394 -0.432 -25.001 1.00 62.31 196 SER A N 1
ATOM 1566 C CA . SER A 1 196 ? -2.205 -0.007 -24.278 1.00 62.31 196 SER A CA 1
ATOM 1567 C C . SER A 1 196 ? -2.004 -0.839 -23.018 1.00 62.31 196 SER A C 1
ATOM 1569 O O . SER A 1 196 ? -2.942 -1.415 -22.467 1.00 62.31 196 SER A O 1
ATOM 1571 N N . VAL A 1 197 ? -0.764 -0.827 -22.533 1.00 58.66 197 VAL A N 1
ATOM 1572 C CA . VAL A 1 197 ? -0.381 -1.343 -21.215 1.00 58.66 197 VAL A CA 1
ATOM 1573 C C . VAL A 1 197 ? -1.315 -0.764 -20.144 1.00 58.66 197 VAL A C 1
ATOM 1575 O O . VAL A 1 197 ? -1.543 0.450 -20.099 1.00 58.66 197 VAL A O 1
ATOM 1578 N N . ILE A 1 198 ? -1.886 -1.642 -19.318 1.00 68.25 198 ILE A N 1
ATOM 1579 C CA . ILE A 1 198 ? -2.838 -1.274 -18.269 1.00 68.25 198 ILE A CA 1
ATOM 1580 C C . ILE A 1 198 ? -2.072 -1.152 -16.960 1.00 68.25 198 ILE A C 1
ATOM 1582 O O . ILE A 1 198 ? -1.841 -2.140 -16.277 1.00 68.25 198 ILE A O 1
ATOM 1586 N N . LEU A 1 199 ? -1.770 0.076 -16.557 1.00 70.31 199 LEU A N 1
ATOM 1587 C CA . LEU A 1 199 ? -1.142 0.322 -15.265 1.00 70.31 199 LEU A CA 1
ATOM 1588 C C . LEU A 1 199 ? -2.131 0.071 -14.143 1.00 70.31 199 LEU A C 1
ATOM 1590 O O . LEU A 1 199 ? -3.315 0.379 -14.292 1.00 70.31 199 LEU A O 1
ATOM 1594 N N . PHE A 1 200 ? -1.635 -0.356 -12.983 1.00 79.50 200 PHE A N 1
ATOM 1595 C CA . PHE A 1 200 ? -2.457 -0.407 -11.786 1.00 79.50 200 PHE A CA 1
ATOM 1596 C C . PHE A 1 200 ? -1.736 -0.002 -10.502 1.00 79.50 200 PHE A C 1
ATOM 1598 O O . PHE A 1 200 ? -0.524 -0.138 -10.353 1.00 79.50 200 PHE A O 1
ATOM 1605 N N . LYS A 1 201 ? -2.523 0.479 -9.539 1.00 83.12 201 LYS A N 1
ATOM 1606 C CA . LYS A 1 201 ? -2.122 0.711 -8.148 1.00 83.12 201 LYS A CA 1
ATOM 1607 C C . LYS A 1 201 ? -3.211 0.225 -7.203 1.00 83.12 201 LYS A C 1
ATOM 1609 O O . LYS A 1 201 ? -4.389 0.200 -7.550 1.00 83.12 201 LYS A O 1
ATOM 1614 N N . GLN A 1 202 ? -2.812 -0.134 -5.989 1.00 83.94 202 GLN A N 1
ATOM 1615 C CA . GLN A 1 202 ? -3.735 -0.565 -4.947 1.00 83.94 202 GLN A CA 1
ATOM 1616 C C . GLN A 1 202 ? -3.957 0.527 -3.905 1.00 83.94 202 GLN A C 1
ATOM 1618 O O . GLN A 1 202 ? -3.019 1.198 -3.480 1.00 83.94 202 GLN A O 1
ATOM 1623 N N . ALA A 1 203 ? -5.205 0.647 -3.469 1.00 87.94 203 ALA A N 1
ATOM 1624 C CA . ALA A 1 203 ? -5.600 1.366 -2.270 1.00 87.94 203 ALA A CA 1
ATOM 1625 C C . ALA A 1 203 ? -6.405 0.429 -1.359 1.00 87.94 203 ALA A C 1
ATOM 1627 O O . ALA A 1 203 ? -6.974 -0.572 -1.810 1.00 87.94 203 ALA A O 1
ATOM 1628 N N . PHE A 1 204 ? -6.468 0.762 -0.075 1.00 88.75 204 PHE A N 1
ATOM 1629 C CA . PHE A 1 204 ? -7.217 -0.000 0.916 1.00 88.75 204 PHE A CA 1
ATOM 1630 C C . PHE A 1 204 ? -8.263 0.889 1.579 1.00 88.75 204 PHE A C 1
ATOM 1632 O O . PHE A 1 204 ? -8.009 2.063 1.839 1.00 88.75 204 PHE A O 1
ATOM 1639 N N . VAL A 1 205 ? -9.425 0.301 1.853 1.00 93.06 205 VAL A N 1
ATOM 1640 C CA . VAL A 1 205 ? -10.452 0.875 2.726 1.00 93.06 205 VAL A CA 1
ATOM 1641 C C . VAL A 1 205 ? -10.779 -0.163 3.775 1.00 93.06 205 VAL A C 1
ATOM 1643 O O . VAL A 1 205 ? -11.053 -1.312 3.441 1.00 93.06 205 VAL A O 1
ATOM 1646 N N . TYR A 1 206 ? -10.771 0.243 5.029 1.00 94.00 206 TYR A N 1
ATOM 1647 C CA . TYR A 1 206 ? -11.147 -0.572 6.164 1.00 94.00 206 TYR A CA 1
ATOM 1648 C C . TYR A 1 206 ? -12.500 -0.092 6.653 1.00 94.00 206 TYR A C 1
ATOM 1650 O O . TYR A 1 206 ? -12.721 1.108 6.792 1.00 94.00 206 TYR A O 1
ATOM 1658 N N . LYS A 1 207 ? -13.418 -1.023 6.882 1.00 95.19 207 LYS A N 1
ATOM 1659 C CA . LYS A 1 207 ? -14.682 -0.725 7.538 1.00 95.19 207 LYS A CA 1
ATOM 1660 C C . LYS A 1 207 ? -14.648 -1.277 8.954 1.00 95.19 207 LYS A C 1
ATOM 1662 O O . LYS A 1 207 ? -14.508 -2.491 9.122 1.00 95.19 207 LYS A O 1
ATOM 1667 N N . ALA A 1 208 ? -14.809 -0.384 9.924 1.00 95.62 208 ALA A N 1
ATOM 1668 C CA . ALA A 1 208 ? -14.768 -0.704 11.339 1.00 95.62 208 ALA A CA 1
ATOM 1669 C C . ALA A 1 208 ? -15.865 -1.700 11.740 1.00 95.62 208 ALA A C 1
ATOM 1671 O O . ALA A 1 208 ? -16.940 -1.768 11.132 1.00 95.62 208 ALA A O 1
ATOM 1672 N N . ILE A 1 209 ? -15.580 -2.446 12.803 1.00 94.81 209 ILE A N 1
ATOM 1673 C CA . ILE A 1 209 ? -16.544 -3.242 13.559 1.00 94.81 209 ILE A CA 1
ATOM 1674 C C . ILE A 1 209 ? -16.576 -2.728 15.003 1.00 94.81 209 ILE A C 1
ATOM 1676 O O . ILE A 1 209 ? -15.591 -2.166 15.486 1.00 94.81 209 ILE A O 1
ATOM 1680 N N . SER A 1 210 ? -17.715 -2.888 15.677 1.00 92.88 210 SER A N 1
ATOM 1681 C CA . SER A 1 210 ? -17.873 -2.480 17.073 1.00 92.88 210 SER A CA 1
ATOM 1682 C C . SER A 1 210 ? -16.894 -3.212 17.995 1.00 92.88 210 SER A C 1
ATOM 1684 O O . SER A 1 210 ? -16.585 -4.380 17.766 1.00 92.88 210 SER A O 1
ATOM 1686 N N . GLU A 1 211 ? -16.439 -2.521 19.042 1.00 92.81 211 GLU A N 1
ATOM 1687 C CA . GLU A 1 211 ? -15.560 -3.054 20.098 1.00 92.81 211 GLU A CA 1
ATOM 1688 C C . GLU A 1 211 ? -14.201 -3.613 19.621 1.00 92.81 211 GLU A C 1
ATOM 1690 O O . GLU A 1 211 ? -13.539 -4.318 20.375 1.00 92.81 211 GLU A O 1
ATOM 1695 N N . ASN A 1 212 ? -13.750 -3.260 18.412 1.00 95.50 212 ASN A N 1
ATOM 1696 C CA . ASN A 1 212 ? -12.438 -3.659 17.897 1.00 95.50 212 ASN A CA 1
ATOM 1697 C C . ASN A 1 212 ? -11.291 -2.943 18.625 1.00 95.50 212 ASN A C 1
ATOM 1699 O O . ASN A 1 212 ? -11.286 -1.711 18.743 1.00 95.50 212 ASN A O 1
ATOM 1703 N N . GLN A 1 213 ? -10.300 -3.704 19.075 1.00 96.69 213 GLN A N 1
ATOM 1704 C CA . GLN A 1 213 ? -9.100 -3.194 19.723 1.00 96.69 213 GLN A CA 1
ATOM 1705 C C . GLN A 1 213 ? -7.970 -3.053 18.708 1.00 96.69 213 GLN A C 1
ATOM 1707 O O . GLN A 1 213 ? -7.782 -3.894 17.842 1.00 96.69 213 GLN A O 1
ATOM 1712 N N . ALA A 1 214 ? -7.188 -1.980 18.831 1.00 97.06 214 ALA A N 1
ATOM 1713 C CA . ALA A 1 214 ? -6.023 -1.793 17.979 1.00 97.06 214 ALA A CA 1
ATOM 1714 C C . ALA A 1 214 ? -4.918 -2.822 18.295 1.00 97.06 214 ALA A C 1
ATOM 1716 O O . ALA A 1 214 ? -4.777 -3.232 19.455 1.00 97.06 214 ALA A O 1
ATOM 1717 N N . PRO A 1 215 ? -4.050 -3.138 17.315 1.00 98.25 215 PRO A N 1
ATOM 1718 C CA . PRO A 1 215 ? -2.850 -3.935 17.543 1.00 98.25 215 PRO A CA 1
ATOM 1719 C C . PRO A 1 215 ? -1.983 -3.406 18.696 1.00 98.25 215 PRO A C 1
ATOM 1721 O O . PRO A 1 215 ? -1.883 -2.200 18.927 1.00 98.25 215 PRO A O 1
ATOM 1724 N N . GLU A 1 216 ? -1.293 -4.293 19.407 1.00 98.06 216 GLU A N 1
ATOM 1725 C CA . GLU A 1 216 ? -0.428 -3.945 20.533 1.00 98.06 216 GLU A CA 1
ATOM 1726 C C . GLU A 1 216 ? 0.784 -3.093 20.112 1.00 98.06 216 GLU A C 1
ATOM 1728 O O . GLU A 1 216 ? 1.251 -3.110 18.967 1.00 98.06 216 GLU A O 1
ATOM 1733 N N . SER A 1 217 ? 1.345 -2.358 21.076 1.00 98.19 217 SER A N 1
ATOM 1734 C CA . SER A 1 217 ? 2.547 -1.546 20.864 1.00 98.19 217 SER A CA 1
ATOM 1735 C C . SER A 1 217 ? 3.752 -2.386 20.434 1.00 98.19 217 SER A C 1
ATOM 1737 O O . SER A 1 217 ? 4.027 -3.454 20.977 1.00 98.19 217 SER A O 1
ATOM 1739 N N . PHE A 1 218 ? 4.524 -1.855 19.489 1.00 97.94 218 PHE A N 1
ATOM 1740 C CA . PHE A 1 218 ? 5.724 -2.480 18.935 1.00 97.94 218 PHE A CA 1
ATOM 1741 C C . PHE A 1 218 ? 6.773 -1.410 18.594 1.00 97.94 218 PHE A C 1
ATOM 1743 O O . PHE A 1 218 ? 6.531 -0.212 18.747 1.00 97.94 218 PHE A O 1
ATOM 1750 N N . TYR A 1 219 ? 7.969 -1.830 18.175 1.00 95.44 219 TYR A N 1
ATOM 1751 C CA . TYR A 1 219 ? 9.099 -0.922 17.965 1.00 95.44 219 TYR A CA 1
ATOM 1752 C C . TYR A 1 219 ? 9.974 -1.317 16.773 1.00 95.44 219 TYR A C 1
ATOM 1754 O O . TYR A 1 219 ? 10.019 -2.474 16.346 1.00 95.44 219 TYR A O 1
ATOM 1762 N N . ILE A 1 220 ? 10.687 -0.325 16.245 1.00 94.38 220 ILE A N 1
ATOM 1763 C CA . ILE A 1 220 ? 11.679 -0.473 15.178 1.00 94.38 220 ILE A CA 1
ATOM 1764 C C . ILE A 1 220 ? 12.907 -1.219 15.714 1.00 94.38 220 ILE A C 1
ATOM 1766 O O . ILE A 1 220 ? 13.414 -0.886 16.782 1.00 94.38 220 ILE A O 1
ATOM 1770 N N . MET A 1 221 ? 13.391 -2.210 14.963 1.00 83.38 221 MET A N 1
ATOM 1771 C CA . MET A 1 221 ? 14.604 -2.969 15.292 1.00 83.38 221 MET A CA 1
ATOM 1772 C C . MET A 1 221 ? 15.795 -2.544 14.427 1.00 83.38 221 MET A C 1
ATOM 1774 O O . MET A 1 221 ? 16.913 -2.492 14.925 1.00 83.38 221 MET A O 1
ATOM 1778 N N . TYR A 1 222 ? 15.568 -2.227 13.147 1.00 81.56 222 TYR A N 1
ATOM 1779 C CA . TYR A 1 222 ? 16.618 -1.789 12.230 1.00 81.56 222 TYR A CA 1
ATOM 1780 C C . TYR A 1 222 ? 16.044 -0.936 11.076 1.00 81.56 222 TYR A C 1
ATOM 1782 O O . TYR A 1 222 ? 14.952 -1.246 10.596 1.00 81.56 222 TYR A O 1
ATOM 1790 N N . PRO A 1 223 ? 16.757 0.094 10.582 1.00 87.75 223 PRO A N 1
ATOM 1791 C CA . PRO A 1 223 ? 18.012 0.621 11.105 1.00 87.75 223 PRO A CA 1
ATOM 1792 C C . PRO A 1 223 ? 17.848 1.207 12.504 1.00 87.75 223 PRO A C 1
ATOM 1794 O O . PRO A 1 223 ? 16.790 1.736 12.854 1.00 87.75 223 PRO A O 1
ATOM 1797 N N . GLU A 1 224 ? 18.902 1.098 13.308 1.00 86.75 224 GLU A N 1
ATOM 1798 C CA . GLU A 1 224 ? 18.962 1.793 14.590 1.00 86.75 224 GLU A CA 1
ATOM 1799 C C . GLU A 1 224 ? 18.904 3.310 14.369 1.00 86.75 224 GLU A C 1
ATOM 1801 O O . GLU A 1 224 ? 19.269 3.829 13.308 1.00 86.75 224 GLU A O 1
ATOM 1806 N N . GLN A 1 225 ? 18.445 4.045 15.378 1.00 91.62 225 GLN A N 1
ATOM 1807 C CA . GLN A 1 225 ? 18.357 5.495 15.279 1.00 91.62 225 GLN A CA 1
ATOM 1808 C C . GLN A 1 225 ? 19.748 6.110 15.048 1.00 91.62 225 GLN A C 1
ATOM 1810 O O . GLN A 1 225 ? 20.687 5.813 15.782 1.00 91.62 225 GLN A O 1
ATOM 1815 N N . ASN A 1 226 ? 19.863 7.017 14.073 1.00 90.62 226 ASN A N 1
ATOM 1816 C CA . ASN A 1 226 ? 21.119 7.595 13.562 1.00 90.62 226 ASN A CA 1
ATOM 1817 C C . ASN A 1 226 ? 22.017 6.657 12.739 1.00 90.62 226 ASN A C 1
ATOM 1819 O O . ASN A 1 226 ? 23.118 7.082 12.386 1.00 90.62 226 ASN A O 1
ATOM 1823 N N . ALA A 1 227 ? 21.594 5.434 12.408 1.00 89.06 227 ALA A N 1
ATOM 1824 C CA . ALA A 1 227 ? 22.399 4.551 11.567 1.00 89.06 227 ALA A CA 1
ATOM 1825 C C . ALA A 1 227 ? 22.717 5.194 10.206 1.00 89.06 227 ALA A C 1
ATOM 1827 O O . ALA A 1 227 ? 21.909 5.943 9.653 1.00 89.06 227 ALA A O 1
ATOM 1828 N N . GLU A 1 228 ? 23.885 4.872 9.659 1.00 87.56 228 GLU A N 1
ATOM 1829 C CA . GLU A 1 228 ? 24.257 5.214 8.288 1.00 87.56 228 GLU A CA 1
ATOM 1830 C C . GLU A 1 228 ? 23.987 4.017 7.381 1.00 87.56 228 GLU A C 1
ATOM 1832 O O . GLU A 1 228 ? 24.456 2.907 7.636 1.00 87.56 228 GLU A O 1
ATOM 1837 N N . VAL A 1 229 ? 23.209 4.240 6.326 1.00 79.94 229 VAL A N 1
ATOM 1838 C CA . VAL A 1 229 ? 22.776 3.196 5.395 1.00 79.94 229 VAL A CA 1
ATOM 1839 C C . VAL A 1 229 ? 22.997 3.642 3.956 1.00 79.94 229 VAL A C 1
ATOM 1841 O O . VAL A 1 229 ? 22.961 4.829 3.642 1.00 79.94 229 VAL A O 1
ATOM 1844 N N . GLN A 1 230 ? 23.229 2.678 3.069 1.00 74.12 230 GLN A N 1
ATOM 1845 C CA . GLN A 1 230 ? 23.312 2.934 1.629 1.00 74.12 230 GLN A CA 1
ATOM 1846 C C . GLN A 1 230 ? 21.906 3.163 1.042 1.00 74.12 230 GLN A C 1
ATOM 1848 O O . GLN A 1 230 ? 20.906 3.109 1.753 1.00 74.12 230 GLN A O 1
ATOM 1853 N N . THR A 1 231 ? 21.808 3.380 -0.270 1.00 67.19 231 THR A N 1
ATOM 1854 C CA . THR A 1 231 ? 20.532 3.581 -0.981 1.00 67.19 231 THR A CA 1
ATOM 1855 C C . THR A 1 231 ? 19.520 2.450 -0.776 1.00 67.19 231 THR A C 1
ATOM 1857 O O . THR A 1 231 ? 18.318 2.695 -0.663 1.00 67.19 231 THR A O 1
ATOM 1860 N N . THR A 1 232 ? 19.990 1.202 -0.742 1.00 69.00 232 THR A N 1
ATOM 1861 C CA . THR A 1 232 ? 19.148 0.044 -0.438 1.00 69.00 232 THR A CA 1
ATOM 1862 C C . THR A 1 232 ? 19.161 -0.191 1.065 1.00 69.00 232 THR A C 1
ATOM 1864 O O . THR A 1 232 ? 20.192 -0.563 1.628 1.00 69.00 232 THR A O 1
ATOM 1867 N N . VAL A 1 233 ? 18.013 0.009 1.706 1.00 76.31 233 VAL A N 1
ATOM 1868 C CA . VAL A 1 233 ? 17.873 -0.062 3.161 1.00 76.31 233 VAL A CA 1
ATOM 1869 C C . VAL A 1 233 ? 17.023 -1.264 3.537 1.00 76.31 233 VAL A C 1
ATOM 1871 O O . VAL A 1 233 ? 15.878 -1.394 3.109 1.00 76.31 233 VAL A O 1
ATOM 1874 N N . PHE A 1 234 ? 17.571 -2.140 4.373 1.00 78.44 234 PHE A N 1
ATOM 1875 C CA . PHE A 1 234 ? 16.771 -3.142 5.065 1.00 78.44 234 PHE A CA 1
ATOM 1876 C C . PHE A 1 234 ? 16.044 -2.464 6.229 1.00 78.44 234 PHE A C 1
ATOM 1878 O O . PHE A 1 234 ? 16.679 -1.832 7.063 1.00 78.44 234 PHE A O 1
ATOM 1885 N N . LEU A 1 235 ? 14.721 -2.566 6.267 1.00 82.50 235 LEU A N 1
ATOM 1886 C CA . LEU A 1 235 ? 13.858 -2.084 7.340 1.00 82.50 235 LEU A CA 1
ATOM 1887 C C . LEU A 1 235 ? 13.323 -3.295 8.098 1.00 82.50 235 LEU A C 1
ATOM 1889 O O . LEU A 1 235 ? 12.869 -4.264 7.487 1.00 82.50 235 LEU A O 1
ATOM 1893 N N . ASN A 1 236 ? 13.361 -3.247 9.424 1.00 81.50 236 ASN A N 1
ATOM 1894 C CA . ASN A 1 236 ? 12.901 -4.331 10.276 1.00 81.50 236 ASN A CA 1
ATOM 1895 C C . ASN A 1 236 ? 12.331 -3.797 11.589 1.00 81.50 236 ASN A C 1
ATOM 1897 O O . ASN A 1 236 ? 12.885 -2.896 12.222 1.00 81.50 236 ASN A O 1
ATOM 1901 N N . TRP A 1 237 ? 11.214 -4.373 12.009 1.00 93.31 237 TRP A N 1
ATOM 1902 C CA . TRP A 1 237 ? 10.516 -4.004 13.233 1.00 93.31 237 TRP A CA 1
ATOM 1903 C C . TRP A 1 237 ? 10.004 -5.249 13.948 1.00 93.31 237 TRP A C 1
ATOM 1905 O O . TRP A 1 237 ? 9.942 -6.350 13.391 1.00 93.31 237 TRP A O 1
ATOM 1915 N N . LYS A 1 238 ? 9.680 -5.084 15.226 1.00 91.38 238 LYS A N 1
ATOM 1916 C CA . LYS A 1 238 ? 9.082 -6.132 16.043 1.00 91.38 238 LYS A CA 1
ATOM 1917 C C . LYS A 1 238 ? 7.655 -6.401 15.557 1.00 91.38 238 LYS A C 1
ATOM 1919 O O . LYS A 1 238 ? 6.904 -5.459 15.335 1.00 91.38 238 LYS A O 1
ATOM 1924 N N . ASN A 1 239 ? 7.273 -7.673 15.426 1.00 82.56 239 ASN A N 1
ATOM 1925 C CA . ASN A 1 239 ? 5.873 -8.035 15.188 1.00 82.56 239 ASN A CA 1
ATOM 1926 C C . ASN A 1 239 ? 4.978 -7.494 16.314 1.00 82.56 239 ASN A C 1
ATOM 1928 O O . ASN A 1 239 ? 5.284 -7.721 17.486 1.00 82.56 239 ASN A O 1
ATOM 1932 N N . SER A 1 240 ? 3.887 -6.837 15.931 1.00 92.88 240 SER A N 1
ATOM 1933 C CA . SER A 1 240 ? 2.739 -6.552 16.789 1.00 92.88 240 SER A CA 1
ATOM 1934 C C . SER A 1 240 ? 1.805 -7.771 16.852 1.00 92.88 240 SER A C 1
ATOM 1936 O O . SER A 1 240 ? 1.903 -8.693 16.033 1.00 92.88 240 SER A O 1
ATOM 1938 N N . THR A 1 241 ? 0.922 -7.771 17.842 1.00 91.62 241 THR A N 1
ATOM 1939 C CA . THR A 1 241 ? -0.097 -8.787 18.115 1.00 91.62 241 THR A CA 1
ATOM 1940 C C . THR A 1 241 ? -1.436 -8.101 18.314 1.00 91.62 241 THR A C 1
ATOM 1942 O O . THR A 1 241 ? -1.488 -7.001 18.848 1.00 91.62 241 THR A O 1
ATOM 1945 N N . ASP A 1 242 ? -2.512 -8.727 17.851 1.00 93.94 242 ASP A N 1
ATOM 1946 C CA . ASP A 1 242 ? -3.853 -8.160 17.939 1.00 93.94 242 ASP A CA 1
ATOM 1947 C C . ASP A 1 242 ? -4.599 -8.786 19.127 1.00 93.94 242 ASP A C 1
ATOM 1949 O O . ASP A 1 242 ? -4.660 -10.022 19.189 1.00 93.94 242 ASP A O 1
ATOM 1953 N N . PRO A 1 243 ? -5.139 -7.993 20.074 1.00 96.44 243 PRO A N 1
ATOM 1954 C CA . PRO A 1 243 ? -5.859 -8.527 21.231 1.00 96.44 243 PRO A CA 1
ATOM 1955 C C . PRO A 1 243 ? -7.078 -9.383 20.866 1.00 96.44 243 PRO A C 1
ATOM 1957 O O . PRO A 1 243 ? -7.394 -10.329 21.590 1.00 96.44 243 PRO A O 1
ATOM 1960 N N . ASP A 1 244 ? -7.724 -9.089 19.736 1.00 95.56 244 ASP A N 1
ATOM 1961 C CA . ASP A 1 244 ? -8.910 -9.796 19.246 1.00 95.56 244 ASP A CA 1
ATOM 1962 C C . ASP A 1 244 ? -8.541 -10.959 18.297 1.00 95.56 244 ASP A C 1
ATOM 1964 O O . ASP A 1 244 ? -9.395 -11.733 17.855 1.00 95.56 244 ASP A O 1
ATOM 1968 N N . GLY A 1 245 ? -7.244 -11.148 18.026 1.00 88.44 245 GLY A N 1
ATOM 1969 C CA . GLY A 1 245 ? -6.715 -12.210 17.174 1.00 88.44 245 GLY A CA 1
ATOM 1970 C C . GLY A 1 245 ? -6.868 -11.939 15.677 1.00 88.44 245 GLY A C 1
ATOM 1971 O O . GLY A 1 245 ? -6.735 -12.870 14.873 1.00 88.44 245 GLY A O 1
ATOM 1972 N N . HIS A 1 246 ? -7.141 -10.694 15.283 1.00 89.81 246 HIS A N 1
ATOM 1973 C CA . HIS A 1 246 ? -7.258 -10.315 13.883 1.00 89.81 246 HIS A CA 1
ATOM 1974 C C . HIS A 1 246 ? -5.897 -10.336 13.160 1.00 89.81 246 HIS A C 1
ATOM 1976 O O . HIS A 1 246 ? -4.848 -10.076 13.757 1.00 89.81 246 HIS A O 1
ATOM 1982 N N . PRO A 1 247 ? -5.864 -10.652 11.850 1.00 84.25 247 PRO A N 1
ATOM 1983 C CA . PRO A 1 247 ? -4.642 -10.547 11.061 1.00 84.25 247 PRO A CA 1
ATOM 1984 C C . PRO A 1 247 ? -4.130 -9.103 10.988 1.00 84.25 247 PRO A C 1
ATOM 1986 O O . PRO A 1 247 ? -4.885 -8.188 10.671 1.00 84.25 247 PRO A O 1
ATOM 1989 N N . ILE A 1 248 ? -2.824 -8.921 11.194 1.00 85.44 248 ILE A N 1
ATOM 1990 C CA . ILE A 1 248 ? -2.156 -7.614 11.134 1.00 85.44 248 ILE A CA 1
ATOM 1991 C C . ILE A 1 248 ? -1.442 -7.431 9.797 1.00 85.44 248 ILE A C 1
ATOM 1993 O O . ILE A 1 248 ? -0.824 -8.354 9.253 1.00 85.44 248 ILE A O 1
ATOM 1997 N N . ARG A 1 249 ? -1.479 -6.198 9.297 1.00 88.12 249 ARG A N 1
ATOM 1998 C CA . ARG A 1 249 ? -0.650 -5.708 8.195 1.00 88.12 249 ARG A CA 1
ATOM 1999 C C . ARG A 1 249 ? 0.130 -4.481 8.630 1.00 88.12 249 ARG A C 1
ATOM 2001 O O . ARG A 1 249 ? -0.219 -3.829 9.609 1.00 88.12 249 ARG A O 1
ATOM 2008 N N . TYR A 1 250 ? 1.188 -4.180 7.892 1.00 87.06 250 TYR A N 1
ATOM 2009 C CA . TYR A 1 250 ? 2.062 -3.058 8.171 1.00 87.06 250 TYR A CA 1
ATOM 2010 C C . TYR A 1 250 ? 2.124 -2.087 7.004 1.00 87.06 250 TYR A C 1
ATOM 2012 O O . TYR A 1 250 ? 2.344 -2.487 5.858 1.00 87.06 250 TYR A O 1
ATOM 2020 N N . ASP A 1 251 ? 2.017 -0.810 7.338 1.00 93.69 251 ASP A N 1
ATOM 2021 C CA . ASP A 1 251 ? 2.284 0.296 6.436 1.00 93.69 251 ASP A CA 1
ATOM 2022 C C . ASP A 1 251 ? 3.581 0.984 6.873 1.00 93.69 251 ASP A C 1
ATOM 2024 O O . ASP A 1 251 ? 3.760 1.303 8.051 1.00 93.69 251 ASP A O 1
ATOM 2028 N N . ILE A 1 252 ? 4.491 1.221 5.930 1.00 94.00 252 ILE A N 1
ATOM 2029 C CA . ILE A 1 252 ? 5.723 1.981 6.168 1.00 94.00 252 ILE A CA 1
ATOM 2030 C C . ILE A 1 252 ? 5.541 3.391 5.623 1.00 94.00 252 ILE A C 1
ATOM 2032 O O . ILE A 1 252 ? 5.109 3.570 4.483 1.00 94.00 252 ILE A O 1
ATOM 2036 N N . TYR A 1 253 ? 5.942 4.376 6.420 1.00 94.44 253 TYR A N 1
ATOM 2037 C CA . TYR A 1 253 ? 6.046 5.768 6.007 1.00 94.44 253 TYR A CA 1
ATOM 2038 C C . TYR A 1 253 ? 7.508 6.188 6.072 1.00 94.44 253 TYR A C 1
ATOM 2040 O O . TYR A 1 253 ? 8.135 6.030 7.118 1.00 94.44 253 TYR A O 1
ATOM 2048 N N . LEU A 1 254 ? 8.045 6.728 4.979 1.00 93.06 254 LEU A N 1
ATOM 2049 C CA . LEU A 1 254 ? 9.374 7.337 4.922 1.00 93.06 254 LEU A CA 1
ATOM 2050 C C . LEU A 1 254 ? 9.253 8.788 4.458 1.00 93.06 254 LEU A C 1
ATOM 2052 O O . LEU A 1 254 ? 8.487 9.097 3.547 1.00 93.06 254 LEU A O 1
ATOM 2056 N N . SER A 1 255 ? 10.035 9.668 5.065 1.00 92.44 255 SER A N 1
ATOM 2057 C CA . SER A 1 255 ? 10.019 11.100 4.807 1.00 92.44 255 SER A CA 1
ATOM 2058 C C . SER A 1 255 ? 11.431 11.668 4.873 1.00 92.44 255 SER A C 1
ATOM 2060 O O . SER A 1 255 ? 12.211 11.335 5.767 1.00 92.44 255 SER A O 1
ATOM 2062 N N . LYS A 1 256 ? 11.769 12.536 3.923 1.00 89.44 256 LYS A N 1
ATOM 2063 C CA . LYS A 1 256 ? 13.052 13.234 3.890 1.00 89.44 256 LYS A CA 1
ATOM 2064 C C . LYS A 1 256 ? 12.972 14.516 4.714 1.00 89.44 256 LYS A C 1
ATOM 2066 O O . LYS A 1 256 ? 12.089 15.335 4.492 1.00 89.44 256 LYS A O 1
ATOM 2071 N N . ASP A 1 257 ? 13.923 14.691 5.628 1.00 82.88 257 ASP A N 1
ATOM 2072 C CA . ASP A 1 257 ? 14.178 15.911 6.408 1.00 82.88 257 ASP A CA 1
ATOM 2073 C C . ASP A 1 257 ? 12.980 16.463 7.219 1.00 82.88 257 ASP A C 1
ATOM 2075 O O . ASP A 1 257 ? 13.077 17.539 7.807 1.00 82.88 257 ASP A O 1
ATOM 2079 N N . SER A 1 258 ? 11.877 15.713 7.317 1.00 87.38 258 SER A N 1
ATOM 2080 C CA . 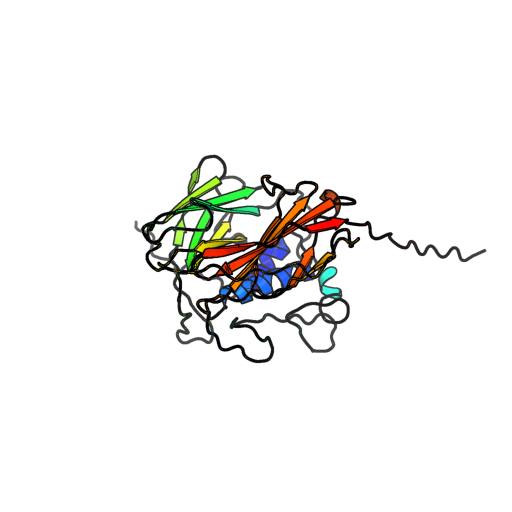SER A 1 258 ? 10.672 16.061 8.075 1.00 87.38 258 SER A CA 1
ATOM 2081 C C . SER A 1 258 ? 10.094 14.839 8.786 1.00 87.38 258 SER A C 1
ATOM 2083 O O . SER A 1 258 ? 9.907 13.786 8.176 1.00 87.38 258 SER A O 1
ATOM 2085 N N . GLU A 1 259 ? 9.754 15.000 10.064 1.00 90.44 259 GLU A N 1
ATOM 2086 C CA . GLU A 1 259 ? 9.142 13.964 10.908 1.00 90.44 259 GLU A CA 1
ATOM 2087 C C . GLU A 1 259 ? 7.606 13.997 10.930 1.00 90.44 259 GLU A C 1
ATOM 2089 O O . GLU A 1 259 ? 6.989 13.143 11.564 1.00 90.44 259 GLU A O 1
ATOM 2094 N N . ASN A 1 260 ? 6.983 14.954 10.232 1.00 87.94 260 ASN A N 1
ATOM 2095 C CA . ASN A 1 260 ? 5.533 15.173 10.290 1.00 87.94 260 ASN A CA 1
ATOM 2096 C C . ASN A 1 260 ? 4.740 14.345 9.269 1.00 87.94 260 ASN A C 1
ATOM 2098 O O . ASN A 1 260 ? 3.544 14.141 9.452 1.00 87.94 260 ASN A O 1
ATOM 2102 N N . PHE A 1 261 ? 5.397 13.841 8.218 1.00 88.19 261 PHE A N 1
ATOM 2103 C CA . PHE A 1 261 ? 4.779 13.041 7.150 1.00 88.19 261 PHE A CA 1
ATOM 2104 C C . PHE A 1 261 ? 3.563 13.710 6.470 1.00 88.19 261 PHE A C 1
ATOM 2106 O O . PHE A 1 261 ? 2.654 13.029 6.002 1.00 88.19 261 PHE A O 1
ATOM 2113 N N . ASP A 1 262 ? 3.544 15.040 6.394 1.00 78.69 262 ASP A N 1
ATOM 2114 C CA . ASP A 1 262 ? 2.406 15.855 5.948 1.00 78.69 262 ASP A CA 1
ATOM 2115 C C . ASP A 1 262 ? 2.584 16.470 4.545 1.00 78.69 262 ASP A C 1
ATOM 2117 O O . ASP A 1 262 ? 1.805 17.328 4.127 1.00 78.69 262 ASP A O 1
ATOM 2121 N N . HIS A 1 263 ? 3.584 16.020 3.783 1.00 77.44 263 HIS A N 1
ATOM 2122 C CA . HIS A 1 263 ? 3.922 16.566 2.465 1.00 77.44 263 HIS A CA 1
ATOM 2123 C C . HIS A 1 263 ? 3.943 15.514 1.349 1.00 77.44 263 HIS A C 1
ATOM 2125 O O . HIS A 1 263 ? 4.025 14.309 1.582 1.00 77.44 263 HIS A O 1
ATOM 2131 N N . SER A 1 264 ? 3.923 15.981 0.098 1.00 68.38 264 SER A N 1
ATOM 2132 C CA . SER A 1 264 ? 3.824 15.139 -1.105 1.00 68.38 264 SER A CA 1
ATOM 2133 C C . SER A 1 264 ? 4.971 14.147 -1.293 1.00 68.38 264 SER A C 1
ATOM 2135 O O . SER A 1 264 ? 4.774 13.127 -1.944 1.00 68.38 264 SER A O 1
ATOM 2137 N N . ASP A 1 265 ? 6.145 14.429 -0.726 1.00 76.06 265 ASP A N 1
ATOM 2138 C CA . ASP A 1 265 ? 7.330 13.579 -0.881 1.00 76.06 265 ASP A CA 1
ATOM 2139 C C . ASP A 1 265 ? 7.365 12.385 0.088 1.00 76.06 265 ASP A C 1
ATOM 2141 O O . ASP A 1 265 ? 8.338 11.638 0.094 1.00 76.06 265 ASP A O 1
ATOM 2145 N N . VAL A 1 266 ? 6.329 12.174 0.910 1.00 85.69 266 VAL A N 1
ATOM 2146 C CA . VAL A 1 266 ? 6.247 10.981 1.764 1.00 85.69 266 VAL A CA 1
ATOM 2147 C C . VAL A 1 266 ? 6.089 9.731 0.906 1.00 85.69 266 VAL A C 1
ATOM 2149 O O . VAL A 1 266 ? 5.166 9.615 0.099 1.00 85.69 266 VAL A O 1
ATOM 2152 N N . ILE A 1 267 ? 6.964 8.755 1.133 1.00 85.81 267 ILE A N 1
ATOM 2153 C CA . ILE A 1 267 ? 6.822 7.413 0.577 1.00 85.81 267 ILE A CA 1
ATOM 2154 C C . ILE A 1 267 ? 5.956 6.606 1.541 1.00 85.81 267 ILE A C 1
ATOM 2156 O O . ILE A 1 267 ? 6.329 6.402 2.696 1.00 85.81 267 ILE A O 1
ATOM 2160 N N . HIS A 1 268 ? 4.814 6.129 1.051 1.00 87.81 268 HIS A N 1
ATOM 2161 C CA . HIS A 1 268 ? 3.914 5.227 1.769 1.00 87.81 268 HIS A CA 1
ATOM 2162 C C . HIS A 1 268 ? 3.903 3.861 1.085 1.00 87.81 268 HIS A C 1
ATOM 2164 O O . HIS A 1 268 ? 3.640 3.759 -0.114 1.00 87.81 268 HIS A O 1
ATOM 2170 N N . ILE A 1 269 ? 4.215 2.817 1.850 1.00 84.19 269 ILE A N 1
ATOM 2171 C CA . ILE A 1 269 ? 4.239 1.424 1.394 1.00 84.19 269 ILE A CA 1
ATOM 2172 C C . ILE A 1 269 ? 3.213 0.652 2.228 1.00 84.19 269 ILE A C 1
ATOM 2174 O O . ILE A 1 269 ? 3.528 0.293 3.365 1.00 84.19 269 ILE A O 1
ATOM 2178 N N . PRO A 1 270 ? 1.996 0.423 1.710 1.00 86.56 270 PRO A N 1
ATOM 2179 C CA . PRO A 1 270 ? 0.931 -0.181 2.496 1.00 86.56 270 PRO A CA 1
ATOM 2180 C C . PRO A 1 270 ? 0.855 -1.711 2.393 1.00 86.56 270 PRO A C 1
ATOM 2182 O O . PRO A 1 270 ? 1.245 -2.313 1.391 1.00 86.56 270 PRO A O 1
ATOM 2185 N N . GLY A 1 271 ? 0.238 -2.340 3.395 1.00 81.31 271 GLY A N 1
ATOM 2186 C CA . GLY A 1 271 ? -0.312 -3.696 3.299 1.00 81.31 271 GLY A CA 1
ATOM 2187 C C . GLY A 1 271 ? 0.680 -4.854 3.457 1.00 81.31 271 GLY A C 1
ATOM 2188 O O . GLY A 1 271 ? 0.334 -5.993 3.118 1.00 81.31 271 GLY A O 1
ATOM 2189 N N . LEU A 1 272 ? 1.881 -4.603 3.984 1.00 79.69 272 LEU A N 1
ATOM 2190 C CA . LEU A 1 272 ? 2.911 -5.621 4.203 1.00 79.69 272 LEU A CA 1
ATOM 2191 C C . LEU A 1 272 ? 2.465 -6.651 5.248 1.00 79.69 272 LEU A C 1
ATOM 2193 O O . LEU A 1 272 ? 1.862 -6.309 6.257 1.00 79.69 272 LEU A O 1
ATOM 2197 N N . LYS A 1 273 ? 2.782 -7.929 5.033 1.00 78.88 273 LYS A N 1
ATOM 2198 C CA . LYS A 1 273 ? 2.440 -9.013 5.977 1.00 78.88 273 LYS A CA 1
ATOM 2199 C C . LYS A 1 273 ? 3.559 -9.386 6.938 1.00 78.88 273 LYS A C 1
ATOM 2201 O O . LYS A 1 273 ? 3.318 -10.031 7.952 1.00 78.88 273 LYS A O 1
ATOM 2206 N N . HIS A 1 274 ? 4.786 -9.040 6.578 1.00 77.12 274 HIS A N 1
ATOM 2207 C CA . HIS A 1 274 ? 5.981 -9.427 7.309 1.00 77.12 274 HIS A CA 1
ATOM 2208 C C . HIS A 1 274 ? 6.600 -8.194 7.943 1.00 77.12 274 HIS A C 1
ATOM 2210 O O . HIS A 1 274 ? 6.494 -7.098 7.394 1.00 77.12 274 HIS A O 1
ATOM 2216 N N . SER A 1 275 ? 7.275 -8.380 9.075 1.00 79.25 275 SER A N 1
ATOM 2217 C CA . SER A 1 275 ? 7.896 -7.285 9.814 1.00 79.25 275 SER A CA 1
ATOM 2218 C C . SER A 1 275 ? 9.273 -6.867 9.281 1.00 79.25 275 SER A C 1
ATOM 2220 O O . SER A 1 275 ? 10.184 -6.502 10.033 1.00 79.25 275 SER A O 1
ATOM 2222 N N . SER A 1 276 ? 9.454 -6.979 7.968 1.00 72.44 276 SER A N 1
ATOM 2223 C CA . SER A 1 276 ? 10.669 -6.597 7.264 1.00 72.44 276 SER A CA 1
ATOM 2224 C C . SER A 1 276 ? 10.369 -6.149 5.838 1.00 72.44 276 SER A C 1
ATOM 2226 O O . SER A 1 276 ? 9.409 -6.598 5.210 1.00 72.44 276 SER A O 1
ATOM 2228 N N . TYR A 1 277 ? 11.209 -5.254 5.323 1.00 78.94 277 TYR A N 1
ATOM 2229 C CA . TYR A 1 277 ? 11.107 -4.743 3.961 1.00 78.94 277 TYR A CA 1
ATOM 2230 C C . TYR A 1 277 ? 12.465 -4.245 3.461 1.00 78.94 277 TYR A C 1
ATOM 2232 O O . TYR A 1 277 ? 13.241 -3.690 4.231 1.00 78.94 277 TYR A O 1
ATOM 2240 N N . ILE A 1 278 ? 12.759 -4.412 2.172 1.00 74.69 278 ILE A N 1
ATOM 2241 C CA . ILE A 1 278 ? 13.938 -3.802 1.542 1.00 74.69 278 ILE A CA 1
ATOM 2242 C C . ILE A 1 278 ? 13.462 -2.580 0.758 1.00 74.69 278 ILE A C 1
ATOM 2244 O O . ILE A 1 278 ? 12.858 -2.728 -0.304 1.00 74.69 278 ILE A O 1
ATOM 2248 N N . ALA A 1 279 ? 13.732 -1.390 1.292 1.00 78.00 279 ALA A N 1
ATOM 2249 C CA . ALA A 1 279 ? 13.412 -0.119 0.662 1.00 78.00 279 ALA A CA 1
ATOM 2250 C C . ALA A 1 279 ? 14.521 0.316 -0.301 1.00 78.00 279 ALA A C 1
ATOM 2252 O O . ALA A 1 279 ? 15.703 0.316 0.044 1.00 78.00 279 ALA A O 1
ATOM 2253 N N . GLU A 1 280 ? 14.127 0.716 -1.506 1.00 74.75 280 GLU A N 1
ATOM 2254 C CA . GLU A 1 280 ? 15.001 1.370 -2.478 1.00 74.75 280 GLU A CA 1
ATOM 2255 C C . GLU A 1 280 ? 14.710 2.871 -2.425 1.00 74.75 280 GLU A C 1
ATOM 2257 O O . GLU A 1 280 ? 13.650 3.325 -2.857 1.00 74.75 280 GLU A O 1
ATOM 2262 N N . LEU A 1 281 ? 15.616 3.637 -1.811 1.00 78.25 281 LEU A N 1
ATOM 2263 C CA . LEU A 1 281 ? 15.438 5.080 -1.667 1.00 78.25 281 LEU A CA 1
ATOM 2264 C C . LEU A 1 281 ? 15.738 5.804 -2.990 1.00 78.25 281 LEU A C 1
ATOM 2266 O O . LEU A 1 281 ? 16.625 5.372 -3.728 1.00 78.25 281 LEU A O 1
ATOM 2270 N N . PRO A 1 282 ? 15.062 6.927 -3.296 1.00 71.44 282 PRO A N 1
ATOM 2271 C CA . PRO A 1 282 ? 15.336 7.694 -4.510 1.00 71.44 282 PRO A CA 1
ATOM 2272 C C . PRO A 1 282 ? 16.758 8.288 -4.498 1.00 71.44 282 PRO A C 1
ATOM 2274 O O . PRO A 1 282 ? 16.990 9.322 -3.870 1.00 71.44 282 PRO A O 1
ATOM 2277 N N . GLU A 1 283 ? 17.695 7.654 -5.216 1.00 61.88 283 GLU A N 1
ATOM 2278 C CA . GLU A 1 283 ? 19.142 7.953 -5.189 1.00 61.88 283 GLU A CA 1
ATOM 2279 C C . GLU A 1 283 ? 19.467 9.446 -5.263 1.00 61.88 283 GLU A C 1
ATOM 2281 O O . GLU A 1 283 ? 20.166 9.965 -4.405 1.00 61.88 283 GLU A O 1
ATOM 2286 N N . ILE A 1 284 ? 18.928 10.156 -6.254 1.00 60.28 284 ILE A N 1
ATOM 2287 C CA . ILE A 1 284 ? 19.307 11.554 -6.518 1.00 60.28 284 ILE A CA 1
ATOM 2288 C C . ILE A 1 284 ? 18.585 12.528 -5.582 1.00 60.28 284 ILE A C 1
ATOM 2290 O O . ILE A 1 284 ? 19.114 13.584 -5.241 1.00 60.28 284 ILE A O 1
ATOM 2294 N N . LYS A 1 285 ? 17.352 12.208 -5.171 1.00 65.00 285 LYS A N 1
ATOM 2295 C CA . LYS A 1 285 ? 16.537 13.151 -4.395 1.00 65.00 285 LYS A CA 1
ATOM 2296 C C . LYS A 1 285 ? 16.884 13.125 -2.914 1.00 65.00 285 LYS A C 1
ATOM 2298 O O . LYS A 1 285 ? 16.682 14.141 -2.251 1.00 65.00 285 LYS A O 1
ATOM 2303 N N . TRP A 1 286 ? 17.299 11.978 -2.379 1.00 74.75 286 TRP A N 1
ATOM 2304 C CA . TRP A 1 286 ? 17.401 11.741 -0.934 1.00 74.75 286 TRP A CA 1
ATOM 2305 C C . TRP A 1 286 ? 18.834 11.530 -0.434 1.00 74.75 286 TRP A C 1
ATOM 2307 O O . TRP A 1 286 ? 19.050 11.328 0.760 1.00 74.75 286 TRP A O 1
ATOM 2317 N N . ASP A 1 287 ? 19.822 11.683 -1.316 1.00 71.69 287 ASP A N 1
ATOM 2318 C CA . ASP A 1 287 ? 21.229 11.570 -0.953 1.00 71.69 287 ASP A CA 1
ATOM 2319 C C . ASP A 1 287 ? 21.622 12.503 0.204 1.00 71.69 287 ASP A C 1
ATOM 2321 O O . ASP A 1 287 ? 21.106 13.619 0.334 1.00 71.69 287 ASP A O 1
ATOM 2325 N N . GLN A 1 288 ? 22.506 12.005 1.073 1.00 74.00 288 GLN A N 1
ATOM 2326 C CA . GLN A 1 288 ? 23.016 12.676 2.276 1.00 74.00 288 GLN A CA 1
ATOM 2327 C C . GLN A 1 288 ? 21.930 13.231 3.214 1.00 74.00 288 GLN A C 1
ATOM 2329 O O . GLN A 1 288 ? 22.211 14.071 4.072 1.00 74.00 288 GLN A O 1
ATOM 2334 N N . SER A 1 289 ? 20.683 12.780 3.057 1.00 82.50 289 SER A N 1
ATOM 2335 C CA . SER A 1 289 ? 19.537 13.341 3.765 1.00 82.50 289 SER A CA 1
ATOM 2336 C C . SER A 1 289 ? 19.218 12.539 5.019 1.00 82.50 289 SER A C 1
ATOM 2338 O O . SER A 1 289 ? 19.575 11.360 5.159 1.00 82.50 289 SER A O 1
ATOM 2340 N N . LYS A 1 290 ? 18.529 13.192 5.955 1.00 90.75 290 LYS A N 1
ATOM 2341 C CA . LYS A 1 290 ? 18.024 12.543 7.158 1.00 90.75 290 LYS A CA 1
ATOM 2342 C C . LYS A 1 290 ? 16.661 11.952 6.835 1.00 90.75 290 LYS A C 1
ATOM 2344 O O . LYS A 1 290 ? 15.721 12.683 6.533 1.00 90.75 290 LYS A O 1
ATOM 2349 N N . ILE A 1 291 ? 16.555 10.631 6.884 1.00 92.38 291 ILE A N 1
ATOM 2350 C CA . ILE A 1 291 ? 15.330 9.931 6.506 1.00 92.38 291 ILE A CA 1
ATOM 2351 C C . ILE A 1 291 ? 14.590 9.523 7.768 1.00 92.38 291 ILE A C 1
ATOM 2353 O O . ILE A 1 291 ? 15.061 8.681 8.533 1.00 92.38 291 ILE A O 1
ATOM 2357 N N . TYR A 1 292 ? 13.438 10.144 7.978 1.00 95.25 292 TYR A N 1
ATOM 2358 C CA . TYR A 1 292 ? 12.500 9.833 9.043 1.00 95.25 292 TYR A CA 1
ATOM 2359 C C . TYR A 1 292 ? 11.572 8.718 8.595 1.00 95.25 292 TYR A C 1
ATOM 2361 O O . TYR A 1 292 ? 11.129 8.692 7.447 1.00 95.25 292 TYR A O 1
ATOM 2369 N N . TRP A 1 293 ? 11.259 7.796 9.496 1.00 96.31 293 TRP A N 1
ATOM 2370 C CA . TRP A 1 293 ? 10.343 6.714 9.186 1.00 96.31 293 TRP A CA 1
ATOM 2371 C C . TRP A 1 293 ? 9.599 6.200 10.409 1.00 96.31 293 TRP A C 1
ATOM 2373 O O . TRP A 1 293 ? 10.057 6.319 11.549 1.00 96.31 293 TRP A 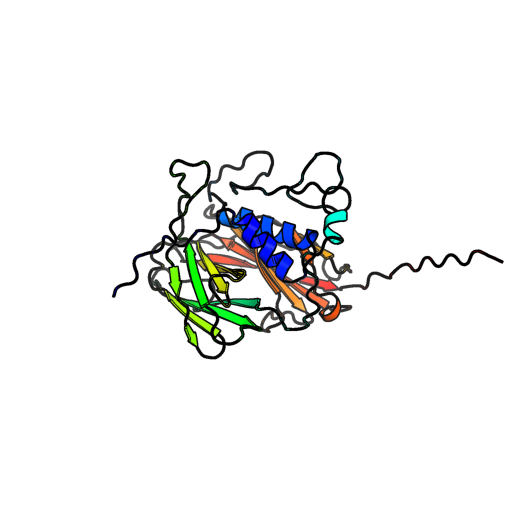O 1
ATOM 2383 N N . LYS A 1 294 ? 8.430 5.626 10.148 1.00 97.50 294 LYS A N 1
ATOM 2384 C CA . LYS A 1 294 ? 7.603 4.933 11.134 1.00 97.50 294 LYS A CA 1
ATOM 2385 C C . LYS A 1 294 ? 6.866 3.779 10.474 1.00 97.50 294 LYS A C 1
ATOM 2387 O O . LYS A 1 294 ? 6.723 3.737 9.248 1.00 97.50 294 LYS A O 1
ATOM 2392 N N . VAL A 1 295 ? 6.382 2.864 11.303 1.00 97.88 295 VAL A N 1
ATOM 2393 C CA . VAL A 1 295 ? 5.570 1.731 10.865 1.00 97.88 295 VAL A CA 1
ATOM 2394 C C . VAL A 1 295 ? 4.226 1.780 11.575 1.00 97.88 295 VAL A C 1
ATOM 2396 O O . VAL A 1 295 ? 4.170 1.999 12.782 1.00 97.88 295 VAL A O 1
ATOM 2399 N N . ARG A 1 296 ? 3.148 1.553 10.829 1.00 97.50 296 ARG A N 1
ATOM 2400 C CA . ARG A 1 296 ? 1.791 1.386 11.350 1.00 97.50 296 ARG A CA 1
ATOM 2401 C C . ARG A 1 296 ? 1.401 -0.081 11.251 1.00 97.50 296 ARG A C 1
ATOM 2403 O O . ARG A 1 296 ? 1.435 -0.620 10.154 1.00 97.50 296 ARG A O 1
ATOM 2410 N N . ALA A 1 297 ? 1.033 -0.706 12.363 1.00 96.94 297 ALA A N 1
ATOM 2411 C CA . ALA A 1 297 ? 0.335 -1.988 12.387 1.00 96.94 297 ALA A CA 1
ATOM 2412 C C . ALA A 1 297 ? -1.169 -1.717 12.326 1.00 96.94 297 ALA A C 1
ATOM 2414 O O . ALA A 1 297 ? -1.662 -0.942 13.140 1.00 96.94 297 ALA A O 1
ATOM 2415 N N . ILE A 1 298 ? -1.874 -2.321 11.375 1.00 95.19 298 ILE A N 1
ATOM 2416 C CA . ILE A 1 298 ? -3.315 -2.160 11.156 1.00 95.19 298 ILE A CA 1
ATOM 2417 C C . ILE A 1 298 ? -3.969 -3.537 11.046 1.00 95.19 298 ILE A C 1
ATOM 2419 O O . ILE A 1 298 ? -3.436 -4.420 10.365 1.00 95.19 298 ILE A O 1
ATOM 2423 N N . ASP A 1 299 ? -5.089 -3.734 11.733 1.00 94.19 299 ASP A N 1
ATOM 2424 C CA . ASP A 1 299 ? -5.891 -4.952 11.607 1.00 94.19 299 ASP A CA 1
ATOM 2425 C C . ASP A 1 299 ? -6.813 -4.904 10.372 1.00 94.19 299 ASP A C 1
ATOM 2427 O O . ASP A 1 299 ? -6.901 -3.902 9.656 1.00 94.19 299 ASP A O 1
ATOM 2431 N N . ASP A 1 300 ? -7.515 -6.001 10.084 1.00 89.50 300 ASP A N 1
ATOM 2432 C CA . ASP A 1 300 ? -8.421 -6.063 8.933 1.00 89.50 300 ASP A CA 1
ATOM 2433 C C . ASP A 1 300 ? -9.680 -5.175 9.084 1.00 89.50 300 ASP A C 1
ATOM 2435 O O . ASP A 1 300 ? -10.377 -4.985 8.090 1.00 89.50 300 ASP A O 1
ATOM 2439 N N . PHE A 1 301 ? -9.960 -4.586 10.251 1.00 94.81 301 PHE A N 1
ATOM 2440 C CA . PHE A 1 301 ? -11.078 -3.665 10.522 1.00 94.81 301 PHE A CA 1
ATOM 2441 C C . PHE A 1 301 ? -10.650 -2.195 10.636 1.00 94.81 301 PHE A C 1
ATOM 2443 O O . PHE A 1 301 ? -11.498 -1.307 10.717 1.00 94.81 301 PHE A O 1
ATOM 2450 N N . GLY A 1 302 ? -9.350 -1.927 10.537 1.00 93.06 302 GLY A N 1
ATOM 2451 C CA . GLY A 1 302 ? -8.764 -0.604 10.413 1.00 93.06 302 GLY A CA 1
ATOM 2452 C C . GLY A 1 302 ? -8.335 0.053 11.720 1.00 93.06 302 GLY A C 1
ATOM 2453 O O . GLY A 1 302 ? -7.858 1.190 11.661 1.00 93.06 302 GLY A O 1
ATOM 2454 N N . ALA A 1 303 ? -8.441 -0.622 12.874 1.00 95.50 303 ALA A N 1
ATOM 2455 C CA . ALA A 1 303 ? -7.780 -0.108 14.071 1.00 95.50 303 ALA A CA 1
ATOM 2456 C C . ALA A 1 303 ? -6.267 -0.317 13.944 1.00 95.50 303 ALA A C 1
ATOM 2458 O O . ALA A 1 303 ? -5.786 -1.276 13.332 1.00 95.50 303 ALA A O 1
ATOM 2459 N N . TYR A 1 304 ? -5.499 0.647 14.449 1.00 96.75 304 TYR A N 1
ATOM 2460 C CA . TYR A 1 304 ? -4.067 0.688 14.202 1.00 96.75 304 TYR A CA 1
ATOM 2461 C C . TYR A 1 304 ? -3.270 1.231 15.382 1.00 96.75 304 TYR A C 1
ATOM 2463 O O . TYR A 1 304 ? -3.746 2.055 16.161 1.00 96.75 304 TYR A O 1
ATOM 2471 N N . THR A 1 305 ? -2.006 0.819 15.432 1.00 98.25 305 THR A N 1
ATOM 2472 C CA . THR A 1 305 ? -0.977 1.346 16.331 1.00 98.25 305 THR A CA 1
ATOM 2473 C C . THR A 1 305 ? 0.267 1.680 15.519 1.00 98.25 305 THR A C 1
ATOM 2475 O O . THR A 1 305 ? 0.627 0.960 14.590 1.00 98.25 305 THR A O 1
ATOM 2478 N N . GLU A 1 306 ? 0.941 2.781 15.845 1.00 98.00 306 GLU A N 1
ATOM 2479 C CA . GLU A 1 306 ? 2.172 3.201 15.169 1.00 98.00 306 GLU A CA 1
ATOM 2480 C C . GLU A 1 306 ? 3.383 3.074 16.093 1.00 98.00 306 GLU A C 1
ATOM 2482 O O . GLU A 1 306 ? 3.288 3.253 17.308 1.00 98.00 306 GLU A O 1
ATOM 2487 N N . THR A 1 307 ? 4.550 2.812 15.508 1.00 98.38 307 THR A N 1
ATOM 2488 C CA . THR A 1 307 ? 5.818 2.998 16.214 1.00 98.38 307 THR A CA 1
ATOM 2489 C C . THR A 1 307 ? 6.073 4.486 16.461 1.00 98.38 307 THR A C 1
ATOM 2491 O O . THR A 1 307 ? 5.636 5.329 15.670 1.00 98.38 307 THR A O 1
ATOM 2494 N N . PRO A 1 308 ? 6.896 4.839 17.463 1.00 97.19 308 PRO A N 1
ATOM 2495 C CA . PRO A 1 308 ? 7.558 6.137 17.477 1.00 97.19 308 PRO A CA 1
ATOM 2496 C C . PRO A 1 308 ? 8.321 6.384 16.166 1.00 97.19 308 PRO A C 1
ATOM 2498 O O . PRO A 1 308 ? 8.784 5.438 15.517 1.00 97.19 308 PRO A O 1
ATOM 2501 N N . VAL A 1 309 ? 8.471 7.655 15.788 1.00 97.00 309 VAL A N 1
ATOM 2502 C CA . VAL A 1 309 ? 9.272 8.042 14.620 1.00 97.00 309 VAL A CA 1
ATOM 2503 C C . VAL A 1 309 ? 10.751 7.788 14.915 1.00 97.00 309 VAL A C 1
ATOM 2505 O O . VAL A 1 309 ? 11.278 8.243 15.930 1.00 97.00 309 VAL A O 1
ATOM 2508 N N . SER A 1 310 ? 11.426 7.077 14.014 1.00 96.56 310 SER A N 1
ATOM 2509 C CA . SER A 1 310 ? 12.881 6.899 14.015 1.00 96.56 310 SER A CA 1
ATOM 2510 C C . SER A 1 310 ? 13.492 7.589 12.798 1.00 96.56 310 SER A C 1
ATOM 2512 O O . SER A 1 310 ? 12.783 8.048 11.901 1.00 96.56 310 SER A O 1
ATOM 2514 N N . PHE A 1 311 ? 14.819 7.673 12.747 1.00 95.44 311 PHE A N 1
ATOM 2515 C CA . PHE A 1 311 ? 15.512 8.152 11.559 1.00 95.44 311 PHE A CA 1
ATOM 2516 C C . PHE A 1 311 ? 16.876 7.493 11.369 1.00 95.44 311 PHE A C 1
ATOM 2518 O O . PHE A 1 311 ? 17.542 7.105 12.330 1.00 95.44 311 PHE A O 1
ATOM 2525 N N . PHE A 1 312 ? 17.318 7.463 10.118 1.00 93.31 312 PHE A N 1
ATOM 2526 C CA . PHE A 1 312 ? 18.660 7.069 9.697 1.00 93.31 312 PHE A CA 1
ATOM 2527 C C . PHE A 1 312 ? 19.206 8.085 8.680 1.00 93.31 312 PHE A C 1
ATOM 2529 O O . PHE A 1 312 ? 18.495 8.997 8.251 1.00 93.31 312 PHE A O 1
ATOM 2536 N N . LYS A 1 313 ? 20.485 7.969 8.319 1.00 91.19 313 LYS A N 1
ATOM 2537 C CA . LYS A 1 313 ? 21.152 8.831 7.335 1.00 91.19 313 LYS A CA 1
ATOM 2538 C C . LYS A 1 313 ? 21.541 8.021 6.109 1.00 91.19 313 LYS A C 1
ATOM 2540 O O . LYS A 1 313 ? 22.137 6.954 6.243 1.00 91.19 313 LYS A O 1
ATOM 2545 N N . GLN A 1 314 ? 21.233 8.544 4.929 1.00 82.50 314 GLN A N 1
ATOM 2546 C CA . GLN A 1 314 ? 21.685 7.942 3.679 1.00 82.50 314 GLN A CA 1
ATOM 2547 C C . GLN A 1 314 ? 23.135 8.349 3.381 1.00 82.50 314 GLN A C 1
ATOM 2549 O O . GLN A 1 314 ? 23.491 9.520 3.521 1.00 82.50 314 GLN A O 1
ATOM 2554 N N . THR A 1 315 ? 23.970 7.399 2.958 1.00 78.44 315 THR A N 1
ATOM 2555 C CA . THR A 1 315 ? 25.350 7.643 2.514 1.00 78.44 315 THR A CA 1
ATOM 2556 C C . THR A 1 315 ? 25.564 7.217 1.061 1.00 78.44 315 THR A C 1
ATOM 2558 O O . THR A 1 315 ? 24.969 6.252 0.573 1.00 78.44 315 THR A O 1
ATOM 2561 N N . ILE A 1 316 ? 26.445 7.941 0.361 1.00 66.81 316 ILE A N 1
ATOM 2562 C CA . ILE A 1 316 ? 26.838 7.634 -1.018 1.00 66.81 316 ILE A CA 1
ATOM 2563 C C . ILE A 1 316 ? 27.687 6.365 -1.026 1.00 66.81 316 ILE A C 1
ATOM 2565 O O . ILE A 1 316 ? 28.681 6.257 -0.302 1.00 66.81 316 ILE A O 1
ATOM 2569 N N . LYS A 1 317 ? 27.367 5.429 -1.922 1.00 56.12 317 LYS A N 1
ATOM 2570 C CA . LYS A 1 317 ? 28.296 4.356 -2.274 1.00 56.12 317 LYS A CA 1
ATOM 2571 C C . LYS A 1 317 ? 29.462 4.981 -3.039 1.00 56.12 317 LYS A C 1
ATOM 2573 O O . LYS A 1 317 ? 29.304 5.346 -4.201 1.00 56.12 317 LYS A O 1
ATOM 2578 N N . ALA A 1 318 ? 30.625 5.129 -2.405 1.00 45.31 318 ALA A N 1
ATOM 2579 C CA . ALA A 1 318 ? 31.836 5.482 -3.136 1.00 45.31 318 ALA A CA 1
ATOM 2580 C C . ALA A 1 318 ? 32.037 4.430 -4.239 1.00 45.31 318 ALA A C 1
ATOM 2582 O O . ALA A 1 318 ? 32.210 3.245 -3.951 1.00 45.31 318 ALA A O 1
ATOM 2583 N N . LEU A 1 319 ? 31.956 4.844 -5.505 1.00 42.47 319 LEU A N 1
ATOM 2584 C CA . LEU A 1 319 ? 32.450 4.030 -6.606 1.00 42.47 319 LEU A CA 1
ATOM 2585 C C . LEU A 1 319 ? 33.945 3.845 -6.343 1.00 42.47 319 LEU A C 1
ATOM 2587 O O . LEU A 1 319 ? 34.717 4.788 -6.507 1.00 42.47 319 LEU A O 1
ATOM 2591 N N . GLU A 1 320 ? 34.358 2.661 -5.887 1.00 39.94 320 GLU A N 1
ATOM 2592 C CA . GLU A 1 320 ? 35.771 2.300 -5.858 1.00 39.94 320 GLU A CA 1
ATOM 2593 C C . GLU A 1 320 ? 36.275 2.291 -7.304 1.00 39.94 320 GLU A C 1
ATOM 2595 O O . GLU A 1 320 ? 36.182 1.291 -8.020 1.00 39.94 320 GLU A O 1
ATOM 2600 N N . SER A 1 321 ? 36.813 3.421 -7.758 1.00 35.66 321 SER A N 1
ATOM 2601 C CA . SER A 1 321 ? 37.638 3.472 -8.950 1.00 35.66 321 SER A CA 1
ATOM 2602 C C . SER A 1 321 ? 38.933 2.725 -8.643 1.00 35.66 321 SER A C 1
ATOM 2604 O O . SER A 1 321 ? 39.957 3.295 -8.274 1.00 35.66 321 SER A O 1
ATOM 2606 N N . LYS A 1 322 ? 38.925 1.403 -8.838 1.00 41.53 322 LYS A N 1
ATOM 2607 C CA . LYS A 1 322 ? 40.162 0.663 -9.097 1.00 41.53 322 LYS A CA 1
ATOM 2608 C C . LYS A 1 322 ? 40.687 1.076 -10.473 1.00 41.53 322 LYS A C 1
ATOM 2610 O O . LYS A 1 322 ? 40.640 0.310 -11.428 1.00 41.53 322 LYS A O 1
ATOM 2615 N N . HIS A 1 323 ? 41.209 2.294 -10.584 1.00 40.22 323 HIS A N 1
ATOM 2616 C CA . HIS A 1 323 ? 42.299 2.542 -11.514 1.00 40.22 323 HIS A CA 1
ATOM 2617 C C . HIS A 1 323 ? 43.567 2.051 -10.833 1.00 40.22 323 HIS A C 1
ATOM 2619 O O . HIS A 1 323 ? 44.246 2.760 -10.098 1.00 40.22 323 HIS A O 1
ATOM 2625 N N . SER A 1 324 ? 43.835 0.766 -11.064 1.00 39.62 324 SER A N 1
ATOM 2626 C CA . SER A 1 324 ? 45.186 0.238 -11.019 1.00 39.62 324 SER A CA 1
ATOM 2627 C C . SER A 1 324 ? 45.991 0.995 -12.072 1.00 39.62 324 SER A C 1
ATOM 2629 O O . SER A 1 324 ? 45.987 0.608 -13.237 1.00 39.62 324 SER A O 1
ATOM 2631 N N . SER A 1 325 ? 46.684 2.058 -11.676 1.00 39.72 325 SER A N 1
ATOM 2632 C CA . SER A 1 325 ? 47.890 2.488 -12.375 1.00 39.72 325 SER A CA 1
ATOM 2633 C C . SER A 1 325 ? 48.946 1.399 -12.173 1.00 39.72 325 SER A C 1
ATOM 2635 O O . SER A 1 325 ? 49.715 1.394 -11.213 1.00 39.72 325 SER A O 1
ATOM 2637 N N . LYS A 1 326 ? 48.909 0.410 -13.066 1.00 43.56 326 LYS A N 1
ATOM 2638 C CA . LYS A 1 326 ? 50.075 -0.382 -13.439 1.00 43.56 326 LYS A CA 1
ATOM 2639 C C . LYS A 1 326 ? 50.594 0.174 -14.763 1.00 43.56 326 LYS A C 1
ATOM 2641 O O . LYS A 1 326 ? 49.776 0.502 -15.615 1.00 43.56 326 LYS A O 1
ATOM 2646 N N . GLU A 1 327 ? 51.922 0.159 -14.872 1.00 42.50 327 GLU A N 1
ATOM 2647 C CA . GLU A 1 327 ? 52.759 0.464 -16.048 1.00 42.50 327 GLU A CA 1
ATOM 2648 C C . GLU A 1 327 ? 52.960 1.976 -16.265 1.00 42.50 327 GLU A C 1
ATOM 2650 O O . GLU A 1 327 ? 51.998 2.731 -16.339 1.00 42.50 327 GLU A O 1
ATOM 2655 N N . GLU A 1 328 ? 54.177 2.525 -16.293 1.00 38.50 328 GLU A N 1
ATOM 2656 C CA . GLU A 1 328 ? 55.553 1.991 -16.327 1.00 38.50 328 GLU A CA 1
ATOM 2657 C C . GLU A 1 328 ? 56.516 3.011 -15.696 1.00 38.50 328 GLU A C 1
ATOM 2659 O O . GLU A 1 328 ? 56.252 4.231 -15.837 1.00 38.50 328 GLU A O 1
#

InterPro domains:
  IPR013783 Immunoglobulin-like fold [G3DSA:2.60.40.10] (202-318)